Protein AF-A0AAN6GWA9-F1 (afdb_monomer_lite)

pLDDT: mean 72.48, std 20.31, range [25.98, 98.19]

Radius of gyration: 22.38 Å; chains: 1; bounding box: 52×47×82 Å

Structure (mmCIF, N/CA/C/O backbone):
data_AF-A0AAN6GWA9-F1
#
_entry.id   AF-A0AAN6GWA9-F1
#
loop_
_atom_site.group_PDB
_atom_site.id
_atom_site.type_symbol
_atom_site.label_atom_id
_atom_site.label_alt_id
_atom_site.label_comp_id
_atom_site.label_asym_id
_atom_site.label_entity_id
_atom_site.label_seq_id
_atom_site.pdbx_PDB_ins_code
_atom_site.Cartn_x
_atom_site.Cartn_y
_atom_site.Cartn_z
_atom_site.occupancy
_atom_site.B_iso_or_equiv
_atom_site.auth_seq_id
_atom_site.auth_comp_id
_atom_site.auth_asym_id
_atom_site.auth_atom_id
_atom_site.pdbx_PDB_model_num
ATOM 1 N N . MET A 1 1 ? 22.334 1.156 -9.440 1.00 55.22 1 MET A N 1
ATOM 2 C CA . MET A 1 1 ? 21.244 1.389 -10.398 1.00 55.22 1 MET A CA 1
ATOM 3 C C . MET A 1 1 ? 21.571 0.620 -11.662 1.00 55.22 1 MET A C 1
ATOM 5 O O . MET A 1 1 ? 22.733 0.629 -12.055 1.00 55.22 1 MET A O 1
ATOM 9 N N . THR A 1 2 ? 20.603 -0.081 -12.233 1.00 55.78 2 THR A N 1
ATOM 10 C CA . THR A 1 2 ? 20.705 -0.858 -13.476 1.00 55.78 2 THR A CA 1
ATOM 11 C C . THR A 1 2 ? 19.927 -0.158 -14.592 1.00 55.78 2 THR A C 1
ATOM 13 O O . THR A 1 2 ? 19.187 0.784 -14.319 1.00 55.78 2 THR A O 1
ATOM 16 N N . ALA A 1 3 ? 20.073 -0.601 -15.846 1.00 57.28 3 ALA A N 1
ATOM 17 C CA . ALA A 1 3 ? 19.263 -0.082 -16.954 1.00 57.28 3 ALA A CA 1
ATOM 18 C C . ALA A 1 3 ? 17.752 -0.252 -16.693 1.00 57.28 3 ALA A C 1
ATOM 20 O O . ALA A 1 3 ? 16.986 0.661 -16.983 1.00 57.28 3 ALA A O 1
ATOM 21 N N . ALA A 1 4 ? 17.346 -1.343 -16.030 1.00 61.06 4 ALA A N 1
ATOM 22 C CA . ALA A 1 4 ? 15.953 -1.602 -15.664 1.00 61.06 4 ALA A CA 1
ATOM 23 C C . ALA A 1 4 ? 15.363 -0.549 -14.703 1.00 61.06 4 ALA A C 1
ATOM 25 O O . ALA A 1 4 ? 14.160 -0.296 -14.751 1.00 61.06 4 ALA A O 1
ATOM 26 N N . ASP A 1 5 ? 16.195 0.127 -13.894 1.00 63.38 5 ASP A N 1
ATOM 27 C CA . ASP A 1 5 ? 15.738 1.225 -13.025 1.00 63.38 5 ASP A CA 1
ATOM 28 C C . ASP A 1 5 ? 15.288 2.452 -13.837 1.00 63.38 5 ASP A C 1
ATOM 30 O O . ASP A 1 5 ? 14.469 3.240 -13.367 1.00 63.38 5 ASP A O 1
ATOM 34 N N . PHE A 1 6 ? 15.807 2.627 -15.057 1.00 68.00 6 PHE A N 1
ATOM 35 C CA . PHE A 1 6 ? 15.452 3.729 -15.957 1.00 68.00 6 PHE A CA 1
ATOM 36 C C . PHE A 1 6 ? 14.241 3.423 -16.841 1.00 68.00 6 PHE A C 1
ATOM 38 O O . PHE A 1 6 ? 13.786 4.319 -17.542 1.00 68.00 6 PHE A O 1
ATOM 45 N N . GLY A 1 7 ? 13.708 2.203 -16.783 1.00 72.06 7 GLY A N 1
ATOM 46 C CA . GLY A 1 7 ? 12.569 1.750 -17.574 1.00 72.06 7 GLY A CA 1
ATOM 47 C C . GLY A 1 7 ? 12.926 0.620 -18.542 1.00 72.06 7 GLY A C 1
ATOM 48 O O . GLY A 1 7 ? 14.087 0.264 -18.710 1.00 72.06 7 GLY A O 1
ATOM 49 N N . CYS A 1 8 ? 11.908 0.021 -19.159 1.00 76.62 8 CYS A N 1
ATOM 50 C CA . CYS A 1 8 ? 12.061 -1.027 -20.167 1.00 76.62 8 CYS A CA 1
ATOM 51 C C . CYS A 1 8 ? 11.800 -0.493 -21.579 1.00 76.62 8 CYS A C 1
ATOM 53 O O . CYS A 1 8 ? 10.934 0.363 -21.770 1.00 76.62 8 CYS A O 1
ATOM 55 N N . GLU A 1 9 ? 12.441 -1.091 -22.579 1.00 69.44 9 GLU A N 1
ATOM 56 C CA . GLU A 1 9 ? 12.268 -0.751 -24.003 1.00 69.44 9 GLU A CA 1
ATOM 57 C C . GLU A 1 9 ? 11.211 -1.621 -24.709 1.00 69.44 9 GLU A C 1
ATOM 59 O O . GLU A 1 9 ? 11.171 -1.734 -25.935 1.00 69.44 9 GLU A O 1
ATOM 64 N N . CYS A 1 10 ? 10.326 -2.265 -23.942 1.00 68.19 10 CYS A N 1
ATOM 65 C CA . CYS A 1 10 ? 9.249 -3.078 -24.499 1.00 68.19 10 CYS A CA 1
ATOM 66 C C . CYS A 1 10 ? 8.387 -2.227 -25.434 1.00 68.19 10 CYS A C 1
ATOM 68 O O . CYS A 1 10 ? 7.764 -1.282 -24.95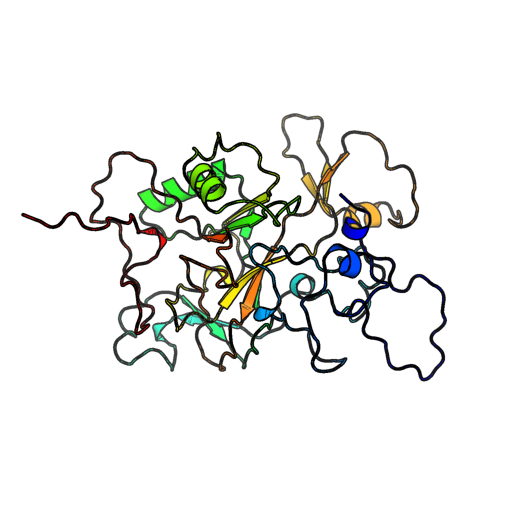3 1.00 68.19 10 CYS A O 1
ATOM 70 N N . PHE A 1 11 ? 8.328 -2.624 -26.711 1.00 60.09 11 PHE A N 1
ATOM 71 C CA . PHE A 1 11 ? 7.713 -1.955 -27.873 1.00 60.09 11 PHE A CA 1
ATOM 72 C C . PHE A 1 11 ? 8.598 -1.058 -28.763 1.00 60.09 11 PHE A C 1
ATOM 74 O O . PHE A 1 11 ? 8.094 -0.611 -29.789 1.00 60.09 11 PHE A O 1
ATOM 81 N N . ASP A 1 12 ? 9.895 -0.862 -28.491 1.00 45.69 12 ASP A N 1
ATOM 82 C CA . ASP A 1 12 ? 10.756 -0.036 -29.374 1.00 45.69 12 ASP A CA 1
ATOM 83 C C . ASP A 1 12 ? 11.483 -0.823 -30.492 1.00 45.69 12 ASP A C 1
ATOM 85 O O . ASP A 1 12 ? 12.275 -0.277 -31.262 1.00 45.69 12 ASP A O 1
ATOM 89 N N . LYS A 1 13 ? 11.191 -2.122 -30.650 1.00 41.38 13 LYS A N 1
ATOM 90 C CA . LYS A 1 13 ? 11.561 -2.872 -31.861 1.00 41.38 13 LYS A CA 1
ATOM 91 C C . LYS A 1 13 ? 10.435 -2.688 -32.869 1.00 41.38 13 LYS A C 1
ATOM 93 O O . LYS A 1 13 ? 9.330 -3.155 -32.628 1.00 41.38 13 LYS A O 1
ATOM 98 N N . GLY A 1 14 ? 10.710 -1.940 -33.937 1.00 39.22 14 GLY A N 1
ATOM 99 C CA . GLY A 1 14 ? 9.750 -1.464 -34.937 1.00 39.22 14 GLY A CA 1
ATOM 100 C C . GLY A 1 14 ? 9.033 -2.540 -35.755 1.00 39.22 14 GLY A C 1
ATOM 101 O O . GLY A 1 14 ? 9.134 -2.541 -36.979 1.00 39.22 14 GLY A O 1
ATOM 102 N N . ASP A 1 15 ? 8.254 -3.389 -35.098 1.00 40.09 15 ASP A N 1
ATOM 103 C CA . ASP A 1 15 ? 7.321 -4.297 -35.737 1.00 40.09 15 ASP A CA 1
ATOM 104 C C . ASP A 1 15 ? 5.941 -3.643 -35.738 1.00 40.09 15 ASP A C 1
ATOM 106 O O . ASP A 1 15 ? 5.238 -3.530 -34.732 1.00 40.09 15 ASP A O 1
ATOM 110 N N . VAL A 1 16 ? 5.583 -3.145 -36.919 1.00 41.56 16 VAL A N 1
ATOM 111 C CA . VAL A 1 16 ? 4.225 -2.743 -37.267 1.00 41.56 16 VAL A CA 1
ATOM 112 C C . VAL A 1 16 ? 3.323 -3.931 -36.943 1.00 41.56 16 VAL A C 1
ATOM 114 O O . VAL A 1 16 ? 3.463 -4.986 -37.557 1.00 41.56 16 VAL A O 1
ATOM 117 N N . ALA A 1 17 ? 2.430 -3.783 -35.963 1.00 42.12 17 ALA A N 1
ATOM 118 C CA . ALA A 1 17 ? 1.444 -4.809 -35.662 1.00 42.12 17 ALA A CA 1
ATOM 119 C C . ALA A 1 17 ? 0.674 -5.139 -36.951 1.00 42.12 17 ALA A C 1
ATOM 121 O O . ALA A 1 17 ? -0.054 -4.291 -37.471 1.00 42.12 17 ALA A O 1
ATOM 122 N N . GLU A 1 18 ? 0.854 -6.350 -37.484 1.00 42.44 18 GLU A N 1
ATOM 123 C CA . GLU A 1 18 ? -0.005 -6.856 -38.549 1.00 42.44 18 GLU A CA 1
ATOM 124 C C . GLU A 1 18 ? -1.453 -6.835 -38.041 1.00 42.44 18 GLU A C 1
ATOM 126 O O . GLU A 1 18 ? -1.749 -7.322 -36.938 1.00 42.44 18 GLU A O 1
ATOM 131 N N . GLU A 1 19 ? -2.348 -6.239 -38.836 1.00 38.03 19 GLU A N 1
ATOM 132 C CA . GLU A 1 19 ? -3.786 -6.207 -38.572 1.00 38.03 19 GLU A CA 1
ATOM 133 C C . GLU A 1 19 ? -4.290 -7.631 -38.292 1.00 38.03 19 GLU A C 1
ATOM 135 O O . GLU A 1 19 ? -4.332 -8.482 -39.178 1.00 38.03 19 GLU A O 1
ATOM 140 N N . GLY A 1 20 ? -4.673 -7.8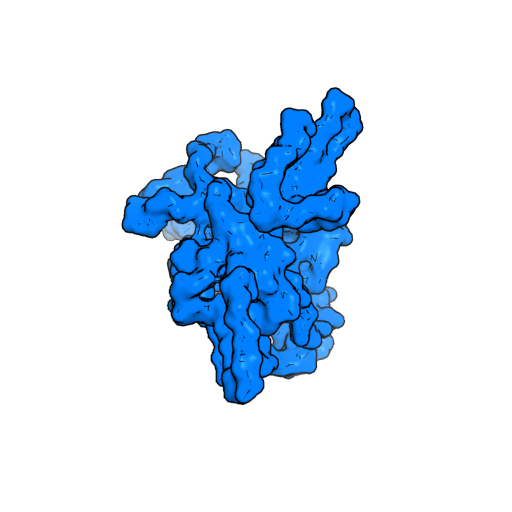98 -37.041 1.00 41.94 20 GLY A N 1
ATOM 141 C CA . GLY A 1 20 ? -5.222 -9.191 -36.617 1.00 41.94 20 GLY A CA 1
ATOM 142 C C . GLY A 1 20 ? -4.470 -9.890 -35.483 1.00 41.94 20 GLY A C 1
ATOM 143 O O . GLY A 1 20 ? -4.979 -10.879 -34.950 1.00 41.94 20 GLY A O 1
ATOM 144 N N . THR A 1 21 ? -3.316 -9.384 -35.044 1.00 42.50 21 THR A N 1
ATOM 145 C CA . THR A 1 21 ? -2.651 -9.901 -33.838 1.00 42.50 21 THR A CA 1
ATOM 146 C C . THR A 1 21 ? -3.373 -9.411 -32.574 1.00 42.50 21 THR A C 1
ATOM 148 O O . THR A 1 21 ? -3.601 -8.218 -32.374 1.00 42.50 21 THR A O 1
ATOM 151 N N . LYS A 1 22 ? -3.809 -10.347 -31.714 1.00 41.28 22 LYS A N 1
ATOM 152 C CA . LYS A 1 22 ? -4.361 -10.023 -30.385 1.00 41.28 22 LYS A CA 1
ATOM 153 C C . LYS A 1 22 ? -3.350 -9.136 -29.662 1.00 41.28 22 LYS A C 1
ATOM 155 O O . LYS A 1 22 ? -2.185 -9.512 -29.613 1.00 41.28 22 LYS A O 1
ATOM 160 N N . ALA A 1 23 ? -3.797 -8.012 -29.096 1.00 47.84 23 ALA A N 1
ATOM 161 C CA . ALA A 1 23 ? -2.959 -7.134 -28.283 1.00 47.84 23 ALA A CA 1
ATOM 162 C C . ALA A 1 23 ? -2.182 -7.974 -27.258 1.00 47.84 23 ALA A C 1
ATOM 164 O O . ALA A 1 23 ? -2.767 -8.495 -26.306 1.00 47.84 23 ALA A O 1
ATOM 165 N N . GLN A 1 24 ? -0.891 -8.180 -27.509 1.00 55.38 24 GLN A N 1
ATOM 166 C CA . GLN A 1 24 ? -0.046 -8.991 -26.651 1.00 55.38 24 GLN A CA 1
ATOM 167 C C . GLN A 1 24 ? 0.082 -8.255 -25.318 1.00 55.38 24 GLN A C 1
ATOM 169 O O . GLN A 1 24 ? 0.386 -7.062 -25.280 1.00 55.38 24 GLN A O 1
ATOM 174 N N . GLU A 1 25 ? -0.228 -8.941 -24.219 1.00 64.31 25 GLU A N 1
ATOM 175 C CA . GLU A 1 25 ? -0.084 -8.374 -22.883 1.00 64.31 25 GLU A CA 1
ATOM 176 C C . GLU A 1 25 ? 1.394 -8.048 -22.640 1.00 64.31 25 GLU A C 1
ATOM 178 O O . GLU A 1 25 ? 2.221 -8.943 -22.473 1.00 64.31 25 GLU A O 1
ATOM 183 N N . THR A 1 26 ? 1.739 -6.761 -22.632 1.00 77.06 26 THR A N 1
ATOM 184 C CA . THR A 1 26 ? 3.113 -6.312 -22.399 1.00 77.06 26 THR A CA 1
ATOM 185 C C . THR A 1 26 ? 3.557 -6.614 -20.980 1.00 77.06 26 THR A C 1
ATOM 187 O O . THR A 1 26 ? 2.780 -6.456 -20.029 1.00 77.06 26 THR A O 1
ATOM 190 N N . CYS A 1 27 ? 4.822 -7.018 -20.846 1.00 86.50 27 CYS A N 1
ATOM 191 C CA . CYS A 1 27 ? 5.507 -7.183 -19.567 1.00 86.50 27 CYS A CA 1
ATOM 192 C C . CYS A 1 27 ? 4.752 -8.113 -18.597 1.00 86.50 27 CYS A C 1
ATOM 194 O O . CYS A 1 27 ? 4.635 -7.800 -17.416 1.00 86.50 27 CYS A O 1
ATOM 196 N N . SER A 1 28 ? 4.163 -9.213 -19.081 1.00 86.75 28 SER A N 1
ATOM 197 C CA . SER A 1 28 ? 3.516 -10.233 -18.238 1.00 86.75 28 SER A CA 1
ATOM 198 C C . SER A 1 28 ? 4.535 -11.027 -17.406 1.00 86.75 28 SER A C 1
ATOM 200 O O . SER A 1 28 ? 5.740 -10.899 -17.607 1.00 86.75 28 SER A O 1
ATOM 202 N N . SER A 1 29 ? 4.069 -11.882 -16.490 1.00 80.62 29 SER A N 1
ATOM 203 C CA . SER A 1 29 ? 4.928 -12.758 -15.670 1.00 80.62 29 SER A CA 1
ATOM 204 C C . SER A 1 29 ? 5.776 -13.753 -16.468 1.00 80.62 29 SER A C 1
ATOM 206 O O . SER A 1 29 ? 6.743 -14.290 -15.941 1.00 80.62 29 SER A O 1
ATOM 208 N N . THR A 1 30 ? 5.443 -13.985 -17.738 1.00 79.06 30 THR A N 1
ATOM 209 C CA . THR A 1 30 ? 6.189 -14.856 -18.657 1.00 79.06 30 THR A CA 1
ATOM 210 C C . THR A 1 30 ? 7.008 -14.065 -19.678 1.00 79.06 30 THR A C 1
ATOM 212 O O . THR A 1 30 ? 7.482 -14.633 -20.656 1.00 79.06 30 THR A O 1
ATOM 215 N N . SER A 1 31 ? 7.105 -12.743 -19.524 1.00 79.62 31 SER A N 1
ATOM 216 C CA . SER A 1 31 ? 7.801 -11.876 -20.470 1.00 79.62 31 SER A CA 1
ATOM 217 C C . SER A 1 31 ? 9.314 -11.986 -20.291 1.00 79.62 31 SER A C 1
ATOM 219 O O . SER A 1 31 ? 9.860 -11.427 -19.346 1.00 79.62 31 SER A O 1
ATOM 221 N N . GLU A 1 32 ? 9.997 -12.620 -21.241 1.00 73.19 32 GLU A N 1
ATOM 222 C CA . GLU A 1 32 ? 11.470 -12.683 -21.273 1.00 73.19 32 GLU A CA 1
ATOM 223 C C . GLU A 1 32 ? 12.105 -11.443 -21.929 1.00 73.19 32 GLU A C 1
ATOM 225 O O . GLU A 1 32 ? 13.280 -11.160 -21.730 1.00 73.19 32 GLU A O 1
ATOM 230 N N . GLU A 1 33 ? 11.323 -10.662 -22.681 1.00 77.19 33 GLU A N 1
ATOM 231 C CA . GLU A 1 33 ? 11.806 -9.502 -23.450 1.00 77.19 33 GLU A CA 1
ATOM 232 C C . GLU A 1 33 ? 11.738 -8.171 -22.687 1.00 77.19 33 GLU A C 1
ATOM 234 O O . GLU A 1 33 ? 12.094 -7.122 -23.222 1.00 77.19 33 GLU A O 1
ATOM 239 N N . CYS A 1 34 ? 11.230 -8.180 -21.454 1.00 82.94 34 CYS A N 1
ATOM 240 C CA . CYS A 1 34 ? 11.121 -6.972 -20.648 1.00 82.94 34 CYS A CA 1
ATOM 241 C C . CYS A 1 34 ? 12.246 -6.919 -19.632 1.00 82.94 34 CYS A C 1
ATOM 243 O O . CYS A 1 34 ? 12.254 -7.736 -18.720 1.00 82.94 34 CYS A O 1
ATOM 245 N N . ASP A 1 35 ? 13.127 -5.920 -19.721 1.00 80.69 35 ASP A N 1
ATOM 246 C CA . ASP A 1 35 ? 14.225 -5.750 -18.762 1.00 80.69 35 ASP A CA 1
ATOM 247 C C . ASP A 1 35 ? 13.711 -5.675 -17.321 1.00 80.69 35 ASP A C 1
ATOM 249 O O . ASP A 1 35 ? 14.209 -6.366 -16.440 1.00 80.69 35 ASP A O 1
ATOM 253 N N . SER A 1 36 ? 12.649 -4.903 -17.079 1.00 81.12 36 SER A N 1
ATOM 254 C CA . SER A 1 36 ? 12.054 -4.787 -15.743 1.00 81.12 36 SER A CA 1
ATOM 255 C C . SER A 1 36 ? 11.584 -6.149 -15.208 1.00 81.12 36 SER A C 1
ATOM 257 O O . SER A 1 36 ? 11.915 -6.508 -14.080 1.00 81.12 36 SER A O 1
ATOM 259 N N . VAL A 1 37 ? 10.902 -6.954 -16.034 1.00 86.12 37 VAL A N 1
ATOM 260 C CA . VAL A 1 37 ? 10.437 -8.296 -15.639 1.00 86.12 37 VAL A CA 1
ATOM 261 C C . VAL A 1 37 ? 11.592 -9.293 -15.541 1.00 86.12 37 VAL A C 1
ATOM 263 O O . VAL A 1 37 ? 11.617 -10.102 -14.623 1.00 86.12 37 VAL A O 1
ATOM 266 N N . SER A 1 38 ? 12.572 -9.237 -16.439 1.00 83.38 38 SER A N 1
ATOM 267 C CA . SER A 1 38 ? 13.725 -10.137 -16.426 1.00 83.38 38 SER A CA 1
ATOM 268 C C . SER A 1 38 ? 14.602 -9.923 -15.194 1.00 83.38 38 SER A C 1
ATOM 270 O O . SER A 1 38 ? 15.162 -10.887 -14.679 1.00 83.38 38 SER A O 1
ATOM 272 N N . TRP A 1 39 ? 14.755 -8.676 -14.742 1.00 81.06 39 TRP A N 1
ATOM 273 C CA . TRP A 1 39 ? 15.595 -8.339 -13.593 1.00 81.06 39 TRP A CA 1
ATOM 274 C C . TRP A 1 39 ? 14.864 -8.479 -12.258 1.00 81.06 39 TRP A C 1
ATOM 276 O O . TRP A 1 39 ? 15.477 -8.890 -11.274 1.00 81.06 39 TRP A O 1
ATOM 286 N N . HIS A 1 40 ? 13.574 -8.135 -12.206 1.00 84.31 40 HIS A N 1
ATOM 287 C CA . HIS A 1 40 ? 12.829 -8.042 -10.946 1.00 84.31 40 HIS A CA 1
ATOM 288 C C . HIS A 1 40 ? 11.679 -9.046 -10.814 1.00 84.31 40 HIS A C 1
ATOM 290 O O . HIS A 1 40 ? 11.123 -9.200 -9.731 1.00 84.31 40 HIS A O 1
ATOM 296 N N . GLY A 1 41 ? 11.332 -9.753 -11.887 1.00 87.62 41 GLY A N 1
ATOM 297 C CA . GLY A 1 41 ? 10.127 -10.569 -11.966 1.00 87.62 41 GLY A CA 1
ATOM 298 C C . GLY A 1 41 ? 8.861 -9.733 -12.169 1.00 87.62 41 GLY A C 1
ATOM 299 O O . GLY A 1 41 ? 8.853 -8.509 -12.059 1.00 87.62 41 GLY A O 1
ATOM 300 N N . ASN A 1 42 ? 7.757 -10.419 -12.461 1.00 91.56 42 ASN A N 1
ATOM 301 C CA . ASN A 1 42 ? 6.417 -9.848 -12.390 1.00 91.56 42 ASN A CA 1
ATOM 302 C C . ASN A 1 42 ? 5.498 -10.834 -11.659 1.00 91.56 42 ASN A C 1
ATOM 304 O O . ASN A 1 42 ? 5.270 -11.956 -12.112 1.00 91.56 42 ASN A O 1
ATOM 308 N N . PHE A 1 43 ? 4.971 -10.385 -10.521 1.00 93.69 43 PHE A N 1
ATOM 309 C CA . PHE A 1 43 ? 4.105 -11.160 -9.627 1.00 93.69 43 PHE A CA 1
ATOM 310 C C . PHE A 1 43 ? 2.619 -10.842 -9.821 1.00 93.69 43 PHE A C 1
ATOM 312 O O . PHE A 1 43 ? 1.761 -11.358 -9.102 1.00 93.69 43 PHE A O 1
ATOM 319 N N . TYR A 1 44 ? 2.296 -9.988 -10.786 1.00 94.56 44 TYR A N 1
ATOM 320 C CA . TYR A 1 44 ? 0.938 -9.696 -11.191 1.00 94.56 44 TYR A CA 1
ATOM 321 C C . TYR A 1 44 ? 0.449 -10.682 -12.246 1.00 94.56 44 TYR A C 1
ATOM 323 O O . TYR A 1 44 ? 1.186 -11.175 -13.098 1.00 94.56 44 TYR A O 1
ATOM 331 N N . THR A 1 45 ? -0.853 -10.933 -12.215 1.00 91.81 45 THR A N 1
ATOM 332 C CA . THR A 1 45 ? -1.544 -11.764 -13.203 1.00 91.81 45 THR A CA 1
ATOM 333 C C . THR A 1 45 ? -2.834 -11.094 -13.634 1.00 91.81 45 THR A C 1
ATOM 335 O O . THR A 1 45 ? -3.493 -10.415 -12.844 1.00 91.81 45 THR A O 1
ATOM 338 N N . LYS A 1 46 ? -3.214 -11.304 -14.891 1.00 87.56 46 LYS A N 1
ATOM 339 C CA . LYS A 1 46 ? -4.493 -10.862 -15.439 1.00 87.56 46 LYS A CA 1
ATOM 340 C C . LYS A 1 46 ? -5.402 -12.069 -15.624 1.00 87.56 46 LYS A C 1
ATOM 342 O O . LYS A 1 46 ? -4.972 -13.115 -16.095 1.00 87.56 46 LYS A O 1
ATOM 347 N N . ALA A 1 47 ? -6.674 -11.920 -15.258 1.00 84.75 47 ALA A N 1
ATOM 348 C CA . ALA A 1 47 ? -7.686 -12.932 -15.570 1.00 84.75 47 ALA A CA 1
ATOM 349 C C . ALA A 1 47 ? -8.079 -12.894 -17.059 1.00 84.75 47 ALA A C 1
ATOM 351 O O . ALA A 1 47 ? -8.398 -13.919 -17.653 1.00 84.75 47 ALA A O 1
ATOM 352 N N . THR A 1 48 ? -8.063 -11.696 -17.645 1.00 83.06 48 THR A N 1
ATOM 353 C CA . THR A 1 48 ? -8.357 -11.399 -19.052 1.00 83.06 48 THR A CA 1
ATOM 354 C C . THR A 1 48 ? -7.561 -10.159 -19.466 1.00 83.06 48 THR A C 1
ATOM 356 O O . THR A 1 48 ? -7.249 -9.345 -18.597 1.00 83.06 48 THR A O 1
ATOM 359 N N . ALA A 1 49 ? -7.361 -9.931 -20.766 1.00 76.44 49 ALA A N 1
ATOM 360 C CA . ALA A 1 49 ? -6.618 -8.771 -21.285 1.00 76.44 49 ALA A CA 1
ATOM 361 C C . ALA A 1 49 ? -7.108 -7.403 -20.765 1.00 76.44 49 ALA A C 1
ATOM 363 O O . ALA A 1 49 ? -6.308 -6.488 -20.565 1.00 76.44 49 ALA A O 1
ATOM 364 N N . ASP A 1 50 ? -8.414 -7.274 -20.509 1.00 81.56 50 ASP A N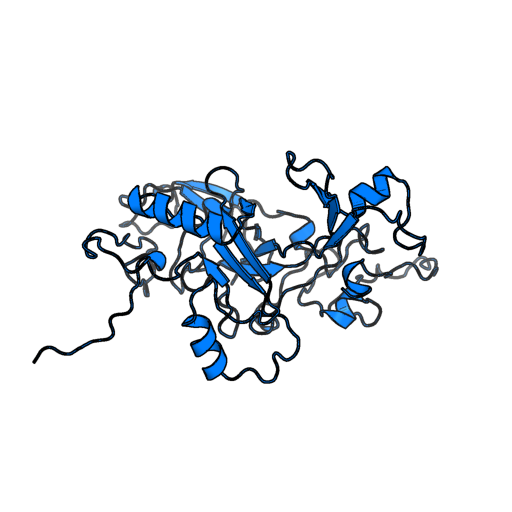 1
ATOM 365 C CA . ASP A 1 50 ? -9.036 -6.044 -20.000 1.00 81.56 50 ASP A CA 1
ATOM 366 C C . ASP A 1 50 ? -9.189 -5.993 -18.474 1.00 81.56 50 ASP A C 1
ATOM 368 O O . ASP A 1 50 ? -9.590 -4.964 -17.928 1.00 81.56 50 ASP A O 1
ATOM 372 N N . ALA A 1 51 ? -8.883 -7.083 -17.766 1.00 84.62 51 ALA A N 1
ATOM 373 C CA . ALA A 1 51 ? -8.979 -7.093 -16.314 1.00 84.62 51 ALA A CA 1
ATOM 374 C C . ALA A 1 51 ? -7.780 -6.349 -15.706 1.00 84.62 51 ALA A C 1
ATOM 376 O O . ALA A 1 51 ? -6.657 -6.481 -16.202 1.00 84.62 51 ALA A O 1
ATOM 377 N N . PRO A 1 52 ? -7.978 -5.611 -14.597 1.00 85.88 52 PRO A N 1
ATOM 378 C CA . PRO A 1 52 ? -6.854 -5.067 -13.854 1.00 85.88 52 PRO A CA 1
ATOM 379 C C . PRO A 1 52 ? -5.983 -6.223 -13.330 1.00 85.88 52 PRO A C 1
ATOM 381 O O . PRO A 1 52 ? -6.545 -7.226 -12.860 1.00 85.88 52 PRO A O 1
ATOM 384 N N . PRO A 1 53 ? -4.643 -6.104 -13.394 1.00 92.19 53 PRO A N 1
ATOM 385 C CA . PRO A 1 53 ? -3.763 -7.110 -12.822 1.00 92.19 53 PRO A CA 1
ATOM 386 C C . PRO A 1 53 ? -3.965 -7.219 -11.305 1.00 92.19 53 PRO A C 1
ATOM 388 O O . PRO A 1 53 ? -4.236 -6.226 -10.626 1.00 92.19 53 PRO A O 1
ATOM 391 N N . ILE A 1 54 ? -3.833 -8.435 -10.782 1.00 95.00 54 ILE A N 1
ATOM 392 C CA . ILE A 1 54 ? -3.875 -8.741 -9.348 1.00 95.00 54 ILE A CA 1
ATOM 393 C C . ILE A 1 54 ? -2.560 -9.387 -8.918 1.00 95.00 54 ILE A C 1
ATOM 395 O O . ILE A 1 54 ? -1.971 -10.163 -9.675 1.00 95.00 54 ILE A O 1
ATOM 399 N N . LEU A 1 55 ? -2.107 -9.065 -7.710 1.00 95.94 55 LEU A N 1
ATOM 400 C CA . LEU A 1 55 ? -0.884 -9.592 -7.119 1.00 95.94 55 LEU A CA 1
ATOM 401 C C . LEU A 1 55 ? -1.079 -11.042 -6.664 1.00 95.94 55 LEU A C 1
ATOM 403 O O . LEU A 1 55 ? -1.978 -11.348 -5.878 1.00 95.94 55 LEU A O 1
ATOM 407 N N . GLN A 1 56 ? -0.200 -11.933 -7.108 1.00 94.56 56 GLN A N 1
ATOM 408 C CA . GLN A 1 56 ? -0.141 -13.313 -6.637 1.00 94.56 56 GLN A CA 1
ATOM 409 C C . GLN A 1 56 ? 0.613 -13.379 -5.308 1.00 94.56 56 GLN A C 1
ATOM 411 O O . GLN A 1 56 ? 1.796 -13.703 -5.270 1.00 94.56 56 GLN A O 1
ATOM 416 N N . LEU A 1 57 ? -0.087 -13.068 -4.211 1.00 90.94 57 LEU A N 1
ATOM 417 C CA . LEU A 1 57 ? 0.481 -12.986 -2.854 1.00 90.94 57 LEU A CA 1
ATOM 418 C C . LEU A 1 57 ? 1.329 -14.207 -2.471 1.00 90.94 57 LEU A C 1
ATOM 420 O O . LEU A 1 57 ? 2.399 -14.063 -1.894 1.00 90.94 57 LEU A O 1
ATOM 424 N N . ASP A 1 58 ? 0.875 -15.407 -2.835 1.00 89.06 58 ASP A N 1
ATOM 425 C CA . ASP A 1 58 ? 1.547 -16.666 -2.498 1.00 89.06 58 ASP A CA 1
ATOM 426 C C . ASP A 1 58 ? 2.853 -16.909 -3.274 1.00 89.06 58 ASP A C 1
ATOM 428 O O . ASP A 1 58 ? 3.626 -17.789 -2.884 1.00 89.06 58 ASP A O 1
ATOM 432 N N . ALA A 1 59 ? 3.072 -16.159 -4.360 1.00 89.75 59 ALA A N 1
ATOM 433 C CA . ALA A 1 59 ? 4.251 -16.227 -5.217 1.00 89.75 59 ALA A CA 1
ATOM 434 C C . ALA A 1 59 ? 5.298 -15.154 -4.881 1.00 89.75 59 ALA A C 1
ATOM 436 O O . ALA A 1 59 ? 6.422 -15.254 -5.368 1.00 89.75 59 ALA A O 1
ATOM 437 N N . VAL A 1 60 ? 4.953 -14.144 -4.073 1.00 87.25 60 VAL A N 1
ATOM 438 C CA . VAL A 1 60 ? 5.894 -13.097 -3.654 1.00 87.25 60 VAL A CA 1
ATOM 439 C C . VAL A 1 60 ? 6.857 -13.681 -2.612 1.00 87.25 60 VAL A C 1
ATOM 441 O O . VAL A 1 60 ? 6.396 -14.139 -1.562 1.00 87.25 60 VAL A O 1
ATOM 444 N N . PRO A 1 61 ? 8.181 -13.688 -2.862 1.00 82.69 61 PRO A N 1
ATOM 445 C CA . PRO A 1 61 ? 9.146 -14.173 -1.883 1.00 82.69 61 PRO A CA 1
ATOM 446 C C . PRO A 1 61 ? 9.168 -13.306 -0.619 1.00 82.69 61 PRO A C 1
ATOM 448 O O . PRO A 1 61 ? 8.870 -12.108 -0.657 1.00 82.69 61 PRO A O 1
ATOM 451 N N . SER A 1 62 ? 9.592 -13.898 0.498 1.00 71.62 62 SER A N 1
ATOM 452 C CA . SER A 1 62 ? 9.831 -13.176 1.748 1.00 71.62 62 SER A CA 1
ATOM 453 C C . SER A 1 62 ? 10.748 -11.975 1.501 1.00 71.62 62 SER A C 1
ATOM 455 O O . SER A 1 62 ? 11.785 -12.118 0.854 1.00 71.62 62 SER A O 1
ATOM 457 N N . ARG A 1 63 ? 10.396 -10.806 2.051 1.00 69.94 63 ARG A N 1
ATOM 458 C CA . ARG A 1 63 ? 11.202 -9.564 1.980 1.00 69.94 63 ARG A CA 1
ATOM 459 C C . ARG A 1 63 ? 11.442 -9.025 0.565 1.00 69.94 63 ARG A C 1
ATOM 461 O O . ARG A 1 63 ? 12.310 -8.178 0.370 1.00 69.94 63 ARG A O 1
ATOM 468 N N . HIS A 1 64 ? 10.675 -9.486 -0.419 1.00 80.38 64 HIS A N 1
ATOM 469 C CA . HIS A 1 64 ? 10.811 -9.020 -1.790 1.00 80.38 64 HIS A CA 1
ATOM 470 C C . HIS A 1 64 ? 10.200 -7.621 -1.977 1.00 80.38 64 HIS A C 1
ATOM 472 O O . HIS A 1 64 ? 9.090 -7.352 -1.514 1.00 80.38 64 HIS A O 1
ATOM 478 N N . VAL A 1 65 ? 10.911 -6.743 -2.688 1.00 84.69 65 VAL A N 1
ATOM 479 C CA . VAL A 1 65 ? 10.383 -5.455 -3.158 1.00 84.69 65 VAL A CA 1
ATOM 480 C C . VAL A 1 65 ? 9.857 -5.636 -4.569 1.00 84.69 65 VAL A C 1
ATOM 482 O O . VAL A 1 65 ? 10.611 -6.010 -5.462 1.00 84.69 65 VAL A O 1
ATOM 485 N N . LEU A 1 66 ? 8.570 -5.364 -4.772 1.00 89.62 66 LEU A N 1
ATOM 486 C CA . LEU A 1 66 ? 7.969 -5.436 -6.101 1.00 89.62 66 LEU A CA 1
ATOM 487 C C . LEU A 1 66 ? 8.490 -4.271 -6.948 1.00 89.62 66 LEU A C 1
ATOM 489 O O . LEU A 1 66 ? 8.494 -3.130 -6.486 1.00 89.62 66 LEU A O 1
ATOM 493 N N . CYS A 1 67 ? 8.876 -4.531 -8.193 1.00 90.25 67 CYS A N 1
ATOM 494 C CA . CYS A 1 67 ? 9.266 -3.485 -9.136 1.00 90.25 67 CYS A CA 1
ATOM 495 C C . CYS A 1 67 ? 8.298 -3.456 -10.320 1.00 90.25 67 CYS A C 1
ATOM 497 O O . CYS A 1 67 ? 8.173 -4.428 -11.062 1.00 90.25 67 CYS A O 1
ATOM 499 N N . GLU A 1 68 ? 7.634 -2.322 -10.509 1.00 92.44 68 GLU A N 1
ATOM 500 C CA . GLU A 1 68 ? 6.756 -2.066 -11.645 1.00 92.44 68 GLU A CA 1
ATOM 501 C C . GLU A 1 68 ? 7.491 -1.346 -12.773 1.00 92.44 68 GLU A C 1
ATOM 503 O O . GLU A 1 68 ? 8.440 -0.589 -12.562 1.00 92.44 68 GLU A O 1
ATOM 508 N N . CYS A 1 69 ? 6.974 -1.505 -13.987 1.00 90.12 69 CYS A N 1
ATOM 509 C CA . CYS A 1 69 ? 7.312 -0.626 -15.091 1.00 90.12 69 CYS A CA 1
ATOM 510 C C . CYS A 1 69 ? 6.862 0.809 -14.778 1.00 90.12 69 CYS A C 1
ATOM 512 O O . CYS A 1 69 ? 5.679 1.063 -14.540 1.00 90.12 69 CYS A O 1
ATOM 514 N N . ASN A 1 70 ? 7.788 1.759 -14.855 1.00 87.12 70 ASN A N 1
ATOM 515 C CA . ASN A 1 70 ? 7.576 3.167 -14.525 1.00 87.12 70 ASN A CA 1
ATOM 516 C C . ASN A 1 70 ? 7.296 4.036 -15.772 1.00 87.12 70 ASN A C 1
ATOM 518 O O . ASN A 1 70 ? 7.077 3.537 -16.879 1.00 87.12 70 ASN A O 1
ATOM 522 N N . GLU A 1 71 ? 7.171 5.348 -15.590 1.00 83.12 71 GLU A N 1
ATOM 523 C CA . GLU A 1 71 ? 6.810 6.320 -16.633 1.00 83.12 71 GLU A CA 1
ATOM 524 C C . GLU A 1 71 ? 7.856 6.500 -17.725 1.00 83.12 71 GLU A C 1
ATOM 526 O O . GLU A 1 71 ? 7.548 7.064 -18.771 1.00 83.12 71 GLU A O 1
ATOM 531 N N . MET A 1 72 ? 9.058 5.990 -17.491 1.00 80.62 72 MET A N 1
ATOM 532 C CA . MET A 1 72 ? 10.166 6.029 -18.431 1.00 80.62 72 MET A CA 1
ATOM 533 C C . MET A 1 72 ? 10.201 4.785 -19.328 1.00 80.62 72 MET A C 1
ATOM 535 O O . MET A 1 72 ? 10.899 4.777 -20.337 1.00 80.62 72 MET A O 1
ATOM 539 N N . CYS A 1 73 ? 9.429 3.742 -18.998 1.00 82.44 73 CYS A N 1
ATOM 540 C CA . CYS A 1 73 ? 9.265 2.574 -19.853 1.00 82.44 73 CYS A CA 1
ATOM 541 C C . CYS A 1 73 ? 8.533 2.921 -21.157 1.00 82.44 73 CYS A C 1
ATOM 543 O O . CYS A 1 73 ? 7.502 3.593 -21.134 1.00 82.44 73 CYS A O 1
ATOM 545 N N . ALA A 1 74 ? 8.939 2.317 -22.273 1.00 81.62 74 ALA A N 1
ATOM 546 C CA . ALA A 1 74 ? 8.201 2.382 -23.537 1.00 81.62 74 ALA A CA 1
ATOM 547 C C . ALA A 1 74 ? 6.763 1.833 -23.406 1.00 81.62 74 ALA A C 1
ATOM 549 O O . ALA A 1 74 ? 5.825 2.345 -24.017 1.00 81.62 74 ALA A O 1
ATOM 550 N N . CYS A 1 75 ? 6.540 0.868 -22.505 1.00 84.12 75 CYS A N 1
ATOM 551 C CA . CYS A 1 75 ? 5.207 0.344 -22.216 1.00 84.12 75 CYS A CA 1
ATOM 552 C C . CYS A 1 75 ? 4.319 1.285 -21.371 1.00 84.12 75 CYS A C 1
ATOM 554 O O . CYS A 1 75 ? 3.176 0.915 -21.092 1.00 84.12 75 CYS A O 1
ATOM 556 N N . ALA A 1 76 ? 4.800 2.458 -20.932 1.00 82.12 76 ALA A N 1
ATOM 557 C CA . ALA A 1 76 ? 4.086 3.352 -20.008 1.00 82.12 76 ALA A CA 1
ATOM 558 C C . ALA A 1 76 ? 2.749 3.881 -20.553 1.00 82.12 76 ALA A C 1
ATOM 560 O O . ALA A 1 76 ? 1.853 4.200 -19.777 1.00 82.12 76 ALA A O 1
ATOM 561 N N . THR A 1 77 ? 2.600 3.965 -21.875 1.00 74.56 77 THR A N 1
ATOM 562 C CA . THR A 1 77 ? 1.368 4.411 -22.548 1.00 74.56 77 THR A CA 1
ATOM 563 C C . THR A 1 77 ? 0.431 3.252 -22.916 1.00 74.56 77 THR A C 1
ATOM 565 O O . THR A 1 77 ? -0.658 3.479 -23.443 1.00 74.56 77 THR A O 1
ATOM 568 N N . SER A 1 78 ? 0.829 2.008 -22.627 1.00 75.38 78 SER A N 1
ATOM 569 C CA . SER A 1 78 ? 0.097 0.779 -22.959 1.00 75.38 78 SER A CA 1
ATOM 570 C C . SER A 1 78 ? -0.590 0.156 -21.732 1.00 75.38 78 SER A C 1
ATOM 572 O O . SER A 1 78 ? -0.341 0.550 -20.593 1.00 75.38 78 SER A O 1
ATOM 574 N N . LYS A 1 79 ? -1.431 -0.873 -21.934 1.00 81.50 79 LYS A N 1
ATOM 575 C CA . LYS A 1 79 ? -2.014 -1.694 -20.849 1.00 81.50 79 LYS A CA 1
ATOM 576 C C . LYS A 1 79 ? -0.971 -2.655 -20.239 1.00 81.50 79 LYS A C 1
ATOM 578 O O . LYS A 1 79 ? -1.170 -3.873 -20.249 1.00 81.50 79 LYS A O 1
ATOM 583 N N . CYS A 1 80 ? 0.127 -2.111 -19.711 1.00 88.00 80 CYS A N 1
ATOM 584 C CA . CYS A 1 80 ? 1.236 -2.872 -19.134 1.00 88.00 80 CYS A CA 1
ATOM 585 C C . CYS A 1 80 ? 0.770 -3.781 -17.988 1.00 88.00 80 CYS A C 1
ATOM 587 O O . CYS A 1 80 ? 0.025 -3.366 -17.100 1.00 88.00 80 CYS A O 1
ATOM 589 N N . SER A 1 81 ? 1.195 -5.044 -18.017 1.00 90.69 81 SER A N 1
ATOM 590 C CA . SER A 1 81 ? 0.836 -6.040 -17.000 1.00 90.69 81 SER A CA 1
ATOM 591 C C . SER A 1 81 ? 1.698 -5.952 -15.742 1.00 90.69 81 SER A C 1
ATOM 593 O O . SER A 1 81 ? 1.323 -6.528 -14.728 1.00 90.69 81 SER A O 1
ATOM 595 N N . ASN A 1 82 ? 2.810 -5.215 -15.799 1.00 92.12 82 ASN A N 1
ATOM 596 C CA . ASN A 1 82 ? 3.693 -4.926 -14.670 1.00 92.12 82 ASN A CA 1
ATOM 597 C C . ASN A 1 82 ? 3.524 -3.479 -14.161 1.00 92.12 82 ASN A C 1
ATOM 599 O O . ASN A 1 82 ? 4.496 -2.835 -13.786 1.00 92.12 82 ASN A O 1
ATOM 603 N N . ALA A 1 83 ? 2.313 -2.919 -14.232 1.00 91.69 83 ALA A N 1
ATOM 604 C CA . ALA A 1 83 ? 2.012 -1.562 -13.771 1.00 91.69 83 ALA A CA 1
ATOM 605 C C . ALA A 1 83 ? 0.619 -1.513 -13.125 1.00 91.69 83 ALA A C 1
ATOM 607 O O . ALA A 1 83 ? -0.406 -1.539 -13.814 1.00 91.69 83 ALA A O 1
ATOM 608 N N . VAL A 1 84 ? 0.570 -1.439 -11.796 1.00 94.44 84 VAL A N 1
ATOM 609 C CA . VAL A 1 84 ? -0.662 -1.493 -10.998 1.00 94.44 84 VAL A CA 1
ATOM 610 C C . VAL A 1 84 ? -0.707 -0.325 -10.023 1.00 94.44 84 VAL A C 1
ATOM 612 O O . VAL A 1 84 ? -1.574 0.539 -10.155 1.00 94.44 84 VAL A O 1
ATOM 615 N N . VAL A 1 85 ? 0.236 -0.269 -9.083 1.00 95.25 85 VAL A N 1
ATOM 616 C CA . VAL A 1 85 ? 0.289 0.721 -7.999 1.00 95.25 85 VAL A CA 1
ATOM 617 C C . VAL A 1 85 ? 0.421 2.130 -8.556 1.00 95.25 85 VAL A C 1
ATOM 619 O O . VAL A 1 85 ? -0.334 3.018 -8.159 1.00 95.25 85 VAL A O 1
ATOM 622 N N . ARG A 1 86 ? 1.286 2.335 -9.557 1.00 90.44 86 ARG A N 1
ATOM 623 C CA . ARG A 1 86 ? 1.493 3.662 -10.164 1.00 90.44 86 ARG A CA 1
ATOM 624 C C . ARG A 1 86 ? 0.253 4.266 -10.819 1.00 90.44 86 ARG A C 1
ATOM 626 O O . ARG A 1 86 ? 0.189 5.477 -11.013 1.00 90.44 86 ARG A O 1
ATOM 633 N N . HIS A 1 87 ? -0.736 3.446 -11.174 1.00 90.94 87 HIS A N 1
ATOM 634 C CA . HIS A 1 87 ? -1.995 3.945 -11.719 1.00 90.94 87 HIS A CA 1
ATOM 635 C C . HIS A 1 87 ? -2.902 4.536 -10.628 1.00 90.94 87 HIS A C 1
ATOM 637 O O . HIS A 1 87 ? -3.860 5.242 -10.949 1.00 90.94 87 HIS A O 1
ATOM 643 N N . GLY A 1 88 ? -2.591 4.326 -9.350 1.00 92.06 88 GLY A N 1
ATOM 644 C CA . GLY A 1 88 ? -3.343 4.851 -8.220 1.00 92.06 88 GLY A CA 1
ATOM 645 C C . GLY A 1 88 ? -4.659 4.112 -7.979 1.00 92.06 88 GLY A C 1
ATOM 646 O O . GLY A 1 88 ? -4.957 3.081 -8.582 1.00 92.06 88 GLY A O 1
ATOM 647 N N . VAL A 1 89 ? -5.464 4.642 -7.060 1.00 94.62 89 VAL A N 1
ATOM 648 C CA . VAL A 1 89 ? -6.690 3.986 -6.581 1.00 94.62 89 VAL A CA 1
ATOM 649 C C . VAL A 1 89 ? -7.708 3.821 -7.717 1.00 94.62 89 VAL A C 1
ATOM 651 O O . VAL A 1 89 ? -8.015 4.768 -8.448 1.00 94.62 89 VAL A O 1
ATOM 654 N N . ARG A 1 90 ? -8.238 2.602 -7.872 1.00 94.06 90 ARG A N 1
ATOM 655 C CA . ARG A 1 90 ? -9.258 2.239 -8.881 1.00 94.06 90 ARG A CA 1
ATOM 656 C C . ARG A 1 90 ? -10.467 1.510 -8.304 1.00 94.06 90 ARG A C 1
ATOM 658 O O . ARG A 1 90 ? -11.364 1.129 -9.052 1.00 94.06 90 ARG A O 1
ATOM 665 N N . ILE A 1 91 ? -10.500 1.326 -6.989 1.00 94.88 91 ILE A N 1
ATOM 666 C CA . ILE A 1 91 ? -11.616 0.699 -6.288 1.00 94.88 91 ILE A CA 1
ATOM 667 C C . ILE A 1 91 ? -12.370 1.738 -5.450 1.00 94.88 91 ILE A C 1
ATOM 669 O O . ILE A 1 91 ? -11.751 2.666 -4.923 1.00 94.88 91 ILE A O 1
ATOM 673 N N . PRO A 1 92 ? -13.701 1.619 -5.320 1.00 96.75 92 PRO A N 1
ATOM 674 C CA . PRO A 1 92 ? -14.472 2.546 -4.514 1.00 96.75 92 PRO A CA 1
ATOM 675 C C . PRO A 1 92 ? -14.325 2.191 -3.026 1.00 96.75 92 PRO A C 1
ATOM 677 O O . PRO A 1 92 ? -14.625 1.076 -2.593 1.00 96.75 92 PRO A O 1
ATOM 680 N N . LEU A 1 93 ? -13.877 3.168 -2.239 1.00 96.94 93 LEU A N 1
ATOM 681 C CA . LEU A 1 93 ? -13.694 3.068 -0.792 1.00 96.94 93 LEU A CA 1
ATOM 682 C C . LEU A 1 93 ? -14.622 4.050 -0.079 1.00 96.94 93 LEU A C 1
ATOM 684 O O . LEU A 1 93 ? -14.930 5.121 -0.606 1.00 96.94 93 LEU A O 1
ATOM 688 N N . ARG A 1 94 ? -15.055 3.704 1.134 1.00 96.19 94 ARG A N 1
ATOM 689 C CA . ARG A 1 94 ? -15.873 4.578 1.982 1.00 96.19 94 ARG A CA 1
ATOM 690 C C . ARG A 1 94 ? -15.212 4.768 3.336 1.00 96.19 94 ARG A C 1
ATOM 692 O O . ARG A 1 94 ? -14.878 3.790 3.993 1.00 96.19 94 ARG A O 1
ATOM 699 N N . VAL A 1 95 ? -15.084 6.018 3.770 1.00 95.44 95 VAL A N 1
ATOM 700 C CA . VAL A 1 95 ? -14.718 6.352 5.152 1.00 95.44 95 VAL A CA 1
ATOM 701 C C . VAL A 1 95 ? -15.991 6.660 5.922 1.00 95.44 95 VAL A C 1
ATOM 703 O O . VAL A 1 95 ? -16.779 7.503 5.495 1.00 95.44 95 VAL A O 1
ATOM 706 N N . GLN A 1 96 ? -16.204 5.981 7.042 1.00 92.62 96 GLN A N 1
ATOM 707 C CA . GLN A 1 96 ? -17.339 6.237 7.930 1.00 92.62 96 GLN A CA 1
ATOM 708 C C . GLN A 1 96 ? -16.998 5.840 9.373 1.00 92.62 96 GLN A C 1
ATOM 710 O O . GLN A 1 96 ? -16.036 5.096 9.588 1.00 92.62 96 GLN A O 1
ATOM 715 N N . PRO A 1 97 ? -17.750 6.312 10.381 1.00 90.81 97 PRO A N 1
ATOM 716 C CA . PRO A 1 97 ? -17.597 5.832 11.750 1.00 90.81 97 PRO A CA 1
ATOM 717 C C . PRO A 1 97 ? -17.802 4.313 11.842 1.00 90.81 97 PRO A C 1
ATOM 719 O O . PRO A 1 97 ? -18.747 3.770 11.271 1.00 90.81 97 PRO A O 1
ATOM 722 N N . VAL A 1 98 ? -16.950 3.616 12.602 1.00 85.62 98 VAL A N 1
ATOM 723 C CA . VAL A 1 98 ? -16.999 2.139 12.715 1.00 85.62 98 VAL A CA 1
ATOM 724 C C . VAL A 1 98 ? -18.327 1.646 13.309 1.00 85.62 98 VAL A C 1
ATOM 726 O O . VAL A 1 98 ? -18.869 0.615 12.906 1.00 85.62 98 VAL A O 1
ATOM 729 N N . ARG A 1 99 ? -18.909 2.428 14.223 1.00 77.62 99 ARG A N 1
ATOM 730 C CA . ARG A 1 99 ? -20.225 2.157 14.825 1.00 77.62 99 ARG A CA 1
ATOM 731 C C . ARG A 1 99 ? -21.383 2.110 13.819 1.00 77.62 99 ARG A C 1
ATOM 733 O O . ARG A 1 99 ? -22.375 1.435 14.087 1.00 77.62 99 ARG A O 1
ATOM 740 N N . ASP A 1 100 ? -21.241 2.787 12.679 1.00 72.62 100 ASP A N 1
ATOM 741 C CA . ASP A 1 100 ? -22.266 2.867 11.634 1.00 72.62 100 ASP A CA 1
ATOM 742 C C . ASP A 1 100 ? -22.156 1.689 10.641 1.00 72.62 100 ASP A C 1
ATOM 744 O O . ASP A 1 100 ? -22.951 1.581 9.707 1.00 72.62 100 ASP A O 1
ATOM 748 N N . SER A 1 101 ? -21.185 0.782 10.833 1.00 66.62 101 SER A N 1
ATOM 749 C CA . SER A 1 101 ? -21.044 -0.425 10.014 1.00 66.62 101 SER A CA 1
ATOM 750 C C . SER A 1 101 ? -22.172 -1.436 10.286 1.00 66.62 101 SER A C 1
ATOM 752 O O . SER A 1 101 ? -22.436 -1.765 11.453 1.00 66.62 101 SER A O 1
ATOM 754 N N . PRO A 1 102 ? -22.818 -1.981 9.235 1.00 60.34 102 PRO A N 1
ATOM 755 C CA . PRO A 1 102 ? -23.838 -3.018 9.376 1.00 60.34 102 PRO A CA 1
ATOM 756 C C . PRO A 1 102 ? -23.283 -4.328 9.960 1.00 60.34 102 PRO A C 1
ATOM 758 O O . PRO A 1 102 ? -24.030 -5.043 10.624 1.00 60.34 102 PRO A O 1
ATOM 761 N N . GLU A 1 103 ? -21.986 -4.604 9.782 1.00 60.41 103 GLU A N 1
ATOM 762 C CA . GLU A 1 103 ? -21.321 -5.838 10.231 1.00 60.41 103 GLU A CA 1
ATOM 763 C C . GLU A 1 103 ? -20.673 -5.732 11.621 1.00 60.41 103 GLU A C 1
ATOM 765 O O . GLU A 1 103 ? -20.171 -6.726 12.141 1.00 60.41 103 GLU A O 1
ATOM 770 N N . SER A 1 104 ? -20.702 -4.556 12.264 1.00 54.47 104 SER A N 1
ATOM 771 C CA . SER A 1 104 ? -20.198 -4.409 13.635 1.00 54.47 104 SER A CA 1
ATOM 772 C C . SER A 1 104 ? -21.008 -5.306 14.586 1.00 54.47 104 SER A C 1
ATOM 774 O O . SER A 1 104 ? -22.224 -5.089 14.712 1.00 54.47 104 SER A O 1
ATOM 776 N N . PRO A 1 105 ? -20.376 -6.284 15.278 1.00 52.19 105 PRO A N 1
ATOM 777 C CA . PRO A 1 105 ? -21.055 -7.160 16.226 1.00 52.19 105 PRO A CA 1
ATOM 778 C C . PRO A 1 105 ? -21.911 -6.348 17.200 1.00 52.19 105 PRO A C 1
ATOM 780 O O . PRO A 1 105 ? -21.500 -5.285 17.669 1.00 52.19 105 PRO A O 1
ATOM 783 N N . ALA A 1 106 ? -23.106 -6.839 17.532 1.00 44.19 106 ALA A N 1
ATOM 784 C CA . ALA A 1 106 ? -24.121 -6.100 18.291 1.00 44.19 106 ALA A CA 1
ATOM 785 C C . ALA A 1 106 ? -23.700 -5.647 19.718 1.00 44.19 106 ALA A C 1
ATOM 787 O O . ALA A 1 106 ? -24.497 -5.021 20.410 1.00 44.19 106 ALA A O 1
ATOM 788 N N . GLY A 1 107 ? -22.454 -5.899 20.144 1.00 46.16 107 GLY A N 1
ATOM 789 C CA . GLY A 1 107 ? -21.854 -5.435 21.400 1.00 46.16 107 GLY A CA 1
ATOM 790 C C . GLY A 1 107 ? -20.681 -4.443 21.276 1.00 46.16 107 GLY A C 1
ATOM 791 O O . GLY A 1 107 ? -20.285 -3.882 22.292 1.00 46.16 107 GLY A O 1
ATOM 792 N N . THR A 1 108 ? -20.128 -4.178 20.081 1.00 48.41 108 THR A N 1
ATOM 793 C CA . THR A 1 108 ? -18.974 -3.260 19.886 1.00 48.41 108 THR A CA 1
ATOM 794 C C . THR A 1 108 ? -19.361 -1.855 19.413 1.00 48.41 108 THR A C 1
ATOM 796 O O . THR A 1 108 ? -18.561 -0.925 19.528 1.00 48.41 108 THR A O 1
ATOM 799 N N . LYS A 1 109 ? -20.609 -1.655 18.961 1.00 48.16 109 LYS A N 1
ATOM 800 C CA . LYS A 1 109 ? -21.109 -0.373 18.414 1.00 48.16 109 LYS A CA 1
ATOM 801 C C . LYS A 1 109 ? -20.975 0.825 19.364 1.00 48.16 109 LYS A C 1
ATOM 803 O O . LYS A 1 109 ? -20.863 1.955 18.900 1.00 48.16 109 LYS A O 1
ATOM 808 N N . ALA A 1 110 ? -20.969 0.598 20.678 1.00 46.34 110 ALA A N 1
ATOM 809 C CA . ALA A 1 110 ? -20.862 1.662 21.677 1.00 46.34 110 ALA A CA 1
ATOM 810 C C . ALA A 1 110 ? -19.411 2.066 22.020 1.00 46.34 110 ALA A C 1
ATOM 812 O O . ALA A 1 110 ? -19.220 3.098 22.657 1.00 46.34 110 ALA A O 1
ATOM 813 N N . GLN A 1 111 ? -18.396 1.283 21.626 1.00 49.59 111 GLN A N 1
ATOM 814 C CA . GLN A 1 111 ? -17.015 1.457 22.112 1.00 49.59 111 GLN A CA 1
ATOM 815 C C . GLN A 1 111 ? -16.019 1.958 21.053 1.00 49.59 111 GLN A C 1
ATOM 817 O O . GLN A 1 111 ? -15.008 2.549 21.424 1.00 49.59 111 GLN A O 1
ATOM 822 N N . SER A 1 112 ? -16.290 1.798 19.752 1.00 59.94 112 SER A N 1
ATOM 823 C CA . SER A 1 112 ? -15.420 2.319 18.685 1.00 59.94 112 SER A CA 1
ATOM 824 C C . SER A 1 112 ? -15.928 3.671 18.158 1.00 59.94 112 SER A C 1
ATOM 826 O O . SER A 1 112 ? -16.798 3.727 17.286 1.00 59.94 112 SER A O 1
ATOM 828 N N . SER A 1 113 ? -15.396 4.778 18.680 1.00 63.44 113 SER A N 1
ATOM 829 C CA . SER A 1 113 ? -15.728 6.144 18.229 1.00 63.44 113 SER A CA 1
ATOM 830 C C . SER A 1 113 ? -14.918 6.622 17.013 1.00 63.44 113 SER A C 1
ATOM 832 O O . SER A 1 113 ? -15.157 7.722 16.519 1.00 63.44 113 SER A O 1
ATOM 834 N N . GLY A 1 114 ? -13.969 5.813 16.533 1.00 85.31 114 GLY A N 1
ATOM 835 C CA . GLY A 1 114 ? -13.096 6.140 15.406 1.00 85.31 114 GLY A CA 1
ATOM 836 C C . GLY A 1 114 ? -13.744 5.962 14.029 1.00 85.31 114 GLY A C 1
ATOM 837 O O . GLY A 1 114 ? -14.786 5.318 13.870 1.00 85.31 114 GLY A O 1
ATOM 838 N N . LEU A 1 115 ? -13.086 6.533 13.021 1.00 92.00 115 LEU A N 1
ATOM 839 C CA . LEU A 1 115 ? -13.375 6.277 11.612 1.00 92.00 115 LEU A CA 1
ATOM 840 C C . LEU A 1 115 ? -12.733 4.957 11.175 1.00 92.00 115 LEU A C 1
ATOM 842 O O . LEU A 1 115 ? -11.739 4.524 11.752 1.00 92.00 115 LEU A O 1
ATOM 846 N N . GLY A 1 116 ? -13.304 4.331 10.154 1.00 93.31 116 GLY A N 1
ATOM 847 C CA . GLY A 1 116 ? -12.730 3.186 9.459 1.00 93.31 116 GLY A CA 1
ATOM 848 C C . GLY A 1 116 ? -12.903 3.331 7.952 1.00 93.31 116 GLY A C 1
ATOM 849 O O . GLY A 1 116 ? -13.743 4.110 7.489 1.00 93.31 116 GLY A O 1
ATOM 850 N N . VAL A 1 117 ? -12.122 2.567 7.193 1.00 96.62 117 VAL A N 1
ATOM 851 C CA . VAL A 1 117 ? -12.294 2.423 5.742 1.00 96.62 117 VAL A CA 1
ATOM 852 C C . VAL A 1 117 ? -13.037 1.129 5.452 1.00 96.62 117 VAL A C 1
ATOM 854 O O . VAL A 1 117 ? -12.755 0.100 6.056 1.00 96.62 117 VAL A O 1
ATOM 857 N N . PHE A 1 118 ? -13.974 1.185 4.515 1.00 96.12 118 PHE A N 1
ATOM 858 C CA . PHE A 1 118 ? -14.832 0.077 4.122 1.00 96.12 118 PHE A CA 1
ATOM 859 C C . PHE A 1 118 ? -14.811 -0.096 2.606 1.00 96.12 118 PHE A C 1
ATOM 861 O O . PHE A 1 118 ? -14.747 0.886 1.855 1.00 96.12 118 PHE A O 1
ATOM 868 N N . ALA A 1 119 ? -14.907 -1.343 2.156 1.00 97.00 119 ALA A N 1
ATOM 869 C CA . ALA A 1 119 ? -15.056 -1.669 0.747 1.00 97.00 119 ALA A CA 1
ATOM 870 C C . ALA A 1 119 ? -16.443 -1.218 0.256 1.00 97.00 119 ALA A C 1
ATOM 872 O O . ALA A 1 119 ? -17.462 -1.679 0.764 1.00 97.00 119 ALA A O 1
ATOM 873 N N . ALA A 1 120 ? -16.532 -0.313 -0.724 1.00 96.38 120 ALA A N 1
ATOM 874 C CA . ALA A 1 120 ? -17.838 0.094 -1.266 1.00 96.38 120 ALA A CA 1
ATOM 875 C C . ALA A 1 120 ? -18.351 -0.852 -2.371 1.00 96.38 120 ALA A C 1
ATOM 877 O O . ALA A 1 120 ? -19.517 -0.773 -2.755 1.00 96.38 120 ALA A O 1
ATOM 878 N N . ALA A 1 121 ? -17.490 -1.746 -2.859 1.00 97.00 121 ALA A N 1
ATOM 879 C CA . ALA A 1 121 ? -17.778 -2.841 -3.782 1.00 97.00 121 ALA A CA 1
ATOM 880 C C . ALA A 1 121 ? -16.884 -4.046 -3.420 1.00 97.00 121 ALA A C 1
ATOM 882 O O . ALA A 1 121 ? -15.907 -3.844 -2.698 1.00 97.00 121 ALA A O 1
ATOM 883 N N . PRO A 1 122 ? -17.174 -5.271 -3.901 1.00 97.38 122 PRO A N 1
ATOM 884 C CA . PRO A 1 122 ? -16.316 -6.425 -3.639 1.00 97.38 122 PRO A CA 1
ATOM 885 C C . PRO A 1 122 ? -14.883 -6.205 -4.146 1.00 97.38 122 PRO A C 1
ATOM 887 O O . PRO A 1 122 ? -14.692 -5.698 -5.254 1.00 97.38 122 PRO A O 1
ATOM 890 N N . ILE A 1 123 ? -13.888 -6.613 -3.356 1.00 98.00 123 ILE A N 1
ATOM 891 C CA . ILE A 1 123 ? -12.458 -6.517 -3.692 1.00 98.00 123 ILE A CA 1
ATOM 892 C C . ILE A 1 123 ? -11.893 -7.935 -3.744 1.00 98.00 123 ILE A C 1
ATOM 894 O O . ILE A 1 123 ? -12.085 -8.708 -2.810 1.00 98.00 123 ILE A O 1
ATOM 898 N N . ARG A 1 124 ? -11.214 -8.296 -4.835 1.00 97.12 124 ARG A N 1
ATOM 899 C CA . ARG A 1 124 ? -10.635 -9.640 -5.001 1.00 97.12 124 ARG A CA 1
ATOM 900 C C . ARG A 1 124 ? -9.301 -9.770 -4.270 1.00 97.12 124 ARG A C 1
ATOM 902 O O . ARG A 1 124 ? -8.548 -8.800 -4.220 1.00 97.12 124 ARG A O 1
ATOM 909 N N . LYS A 1 125 ? -8.957 -10.975 -3.805 1.00 96.88 125 LYS A N 1
ATOM 910 C CA . LYS A 1 125 ? -7.614 -11.300 -3.291 1.00 96.88 125 LYS A CA 1
ATOM 911 C C . LYS A 1 125 ? -6.539 -10.824 -4.276 1.00 96.88 125 LYS A C 1
ATOM 913 O O . LYS A 1 125 ? -6.649 -11.038 -5.483 1.00 96.88 125 LYS A O 1
ATOM 918 N N . GLY A 1 126 ? -5.504 -10.172 -3.754 1.00 96.88 126 GLY A N 1
ATOM 919 C CA . GLY A 1 126 ? -4.392 -9.624 -4.527 1.00 96.88 126 GLY A CA 1
ATOM 920 C C . GLY A 1 126 ? -4.702 -8.317 -5.260 1.00 96.88 126 GLY A C 1
ATOM 921 O O . GLY A 1 126 ? -3.816 -7.754 -5.898 1.00 96.88 126 GLY A O 1
ATOM 922 N N . GLN A 1 127 ? -5.933 -7.802 -5.210 1.00 97.50 127 GLN A N 1
ATOM 923 C CA . GLN A 1 127 ? -6.263 -6.531 -5.845 1.00 97.50 127 GLN A CA 1
ATOM 924 C C . GLN A 1 127 ? -5.656 -5.362 -5.062 1.00 97.50 127 GLN A C 1
ATOM 926 O O . GLN A 1 127 ? -5.724 -5.321 -3.832 1.00 97.50 127 GLN A O 1
ATOM 931 N N . PHE A 1 128 ? -5.078 -4.404 -5.787 1.00 98.00 128 PHE A N 1
ATOM 932 C CA . PHE A 1 128 ? -4.556 -3.170 -5.209 1.00 98.00 128 PHE A CA 1
ATOM 933 C C . PHE A 1 128 ? -5.687 -2.296 -4.651 1.00 98.00 128 PHE A C 1
ATOM 935 O O . PHE A 1 128 ? -6.705 -2.078 -5.316 1.00 98.00 128 PHE A O 1
ATOM 942 N N . ILE A 1 129 ? -5.488 -1.797 -3.430 1.00 98.19 129 ILE A N 1
ATOM 943 C CA . ILE A 1 129 ? -6.451 -0.986 -2.683 1.00 98.19 129 ILE A CA 1
ATOM 944 C C . ILE A 1 129 ? -6.063 0.488 -2.770 1.00 98.19 129 ILE A C 1
ATOM 946 O O . ILE A 1 129 ? -6.747 1.284 -3.415 1.00 98.19 129 ILE A O 1
ATOM 950 N N . CYS A 1 130 ? -4.964 0.850 -2.115 1.00 97.56 130 CYS A N 1
ATOM 951 C CA . CYS A 1 130 ? -4.389 2.188 -2.092 1.00 97.56 130 CYS A CA 1
ATOM 952 C C . CYS A 1 130 ? -2.955 2.127 -1.559 1.00 97.56 130 CYS A C 1
ATOM 954 O O . CYS A 1 130 ? -2.483 1.079 -1.138 1.00 97.56 130 CYS A O 1
ATOM 956 N N . GLU A 1 131 ? -2.256 3.252 -1.538 1.00 96.00 131 GLU A N 1
ATOM 957 C CA . GLU A 1 131 ? -0.975 3.367 -0.833 1.00 96.00 131 GLU A CA 1
ATOM 958 C C . GLU A 1 131 ? -1.201 3.767 0.626 1.00 96.00 131 GLU A C 1
ATOM 960 O O . GLU A 1 131 ? -2.187 4.438 0.921 1.00 96.00 131 GLU A O 1
ATOM 965 N N . TYR A 1 132 ? -0.284 3.434 1.529 1.00 95.75 132 TYR A N 1
ATOM 966 C CA . TYR A 1 132 ? -0.135 4.146 2.792 1.00 95.75 132 TYR A CA 1
ATOM 967 C C . TYR A 1 132 ? 0.720 5.384 2.532 1.00 95.75 132 TYR A C 1
ATOM 969 O O . TYR A 1 132 ? 1.945 5.322 2.582 1.00 95.75 132 TYR A O 1
ATOM 977 N N . ALA A 1 133 ? 0.066 6.484 2.158 1.00 95.19 133 ALA A N 1
ATOM 978 C CA . ALA A 1 133 ? 0.743 7.686 1.683 1.00 95.19 133 ALA A CA 1
ATOM 979 C C . ALA A 1 133 ? 0.648 8.822 2.703 1.00 95.19 133 ALA A C 1
ATOM 981 O O . ALA A 1 133 ? -0.435 9.113 3.221 1.00 95.19 133 ALA A O 1
ATOM 982 N N . GLY A 1 134 ? 1.782 9.480 2.928 1.00 94.62 134 GLY A N 1
ATOM 983 C CA . GLY A 1 134 ? 1.945 10.637 3.797 1.00 94.62 134 GLY A CA 1
ATOM 984 C C . GLY A 1 134 ? 3.333 11.249 3.637 1.00 94.62 134 GLY A C 1
ATOM 985 O O . GLY A 1 134 ? 4.040 10.944 2.674 1.00 94.62 134 GLY A O 1
ATOM 986 N N . GLU A 1 135 ? 3.737 12.088 4.585 1.00 92.69 135 GLU A N 1
ATOM 987 C CA . GLU A 1 135 ? 5.071 12.688 4.582 1.00 92.69 135 GLU A CA 1
ATOM 988 C C . GLU A 1 135 ? 6.156 11.613 4.735 1.00 92.69 135 GLU A C 1
ATOM 990 O O . GLU A 1 135 ? 6.095 10.786 5.648 1.00 92.69 135 GLU A O 1
ATOM 995 N N . LEU A 1 136 ? 7.183 11.655 3.882 1.00 89.56 136 LEU A N 1
ATOM 996 C CA . LEU A 1 136 ? 8.390 10.850 4.064 1.00 89.56 136 LEU A CA 1
ATOM 997 C C . LEU A 1 136 ? 9.292 11.511 5.104 1.00 89.56 136 LEU A C 1
ATOM 999 O O . LEU A 1 136 ? 9.706 12.662 4.951 1.00 89.56 136 LEU A O 1
ATOM 1003 N N . LEU A 1 137 ? 9.618 10.776 6.160 1.00 84.00 137 LEU A N 1
ATOM 1004 C CA . LEU A 1 137 ? 10.414 11.269 7.271 1.00 84.00 137 LEU A CA 1
ATOM 1005 C C . LEU A 1 137 ? 11.825 10.694 7.242 1.00 84.00 137 LEU A C 1
ATOM 1007 O O . LEU A 1 137 ? 12.062 9.551 6.856 1.00 84.00 137 LEU A O 1
ATOM 1011 N N . SER A 1 138 ? 12.775 11.486 7.740 1.00 81.94 138 SER A N 1
ATOM 1012 C CA . SER A 1 138 ? 14.053 10.921 8.174 1.00 81.94 138 SER A CA 1
ATOM 1013 C C . SER A 1 138 ? 13.841 10.060 9.429 1.00 81.94 138 SER A C 1
ATOM 1015 O O . SER A 1 138 ? 12.967 10.389 10.239 1.00 81.94 138 SER A O 1
ATOM 1017 N N . PRO A 1 139 ? 14.685 9.044 9.681 1.00 79.81 139 PRO A N 1
ATOM 1018 C CA . PRO A 1 139 ? 14.591 8.234 10.899 1.00 79.81 139 PRO A CA 1
ATOM 1019 C C . PRO A 1 139 ? 14.623 9.064 12.193 1.00 79.81 139 PRO A C 1
ATOM 1021 O O . PRO A 1 139 ? 13.927 8.762 13.165 1.00 79.81 139 PRO A O 1
ATOM 1024 N N . THR A 1 140 ? 15.403 10.150 12.205 1.00 80.06 140 THR A N 1
ATOM 1025 C CA . THR A 1 140 ? 15.479 11.093 13.330 1.00 80.06 140 THR A CA 1
ATOM 1026 C C . THR A 1 140 ? 14.157 11.826 13.546 1.00 80.06 140 THR A C 1
ATOM 1028 O O . THR A 1 140 ? 13.690 11.942 14.680 1.00 80.06 140 THR A O 1
ATOM 1031 N N . GLU A 1 141 ? 13.530 12.300 12.468 1.00 85.00 141 GLU A N 1
ATOM 1032 C CA . GLU A 1 141 ? 12.244 12.995 12.539 1.00 85.00 141 GLU A CA 1
ATOM 1033 C C . GLU A 1 141 ? 11.108 12.043 12.926 1.00 85.00 141 GLU A C 1
ATOM 1035 O O . GLU A 1 141 ? 10.297 12.389 13.785 1.00 85.00 141 GLU A O 1
ATOM 1040 N N . ALA A 1 142 ? 11.095 10.823 12.383 1.00 83.94 142 ALA A N 1
ATOM 1041 C CA . ALA A 1 142 ? 10.141 9.783 12.758 1.00 83.94 142 ALA A CA 1
ATOM 1042 C C . ALA A 1 142 ? 10.197 9.493 14.267 1.00 83.94 142 ALA A C 1
ATOM 1044 O O . ALA A 1 142 ? 9.174 9.544 14.951 1.00 83.94 142 ALA A O 1
ATOM 1045 N N . ARG A 1 143 ? 11.405 9.311 14.823 1.00 82.62 143 ARG A N 1
ATOM 1046 C CA . ARG A 1 143 ? 11.610 9.131 16.270 1.00 82.62 143 ARG A CA 1
ATOM 1047 C C . ARG A 1 143 ? 11.116 10.331 17.074 1.00 82.62 143 ARG A C 1
ATOM 1049 O O . ARG A 1 143 ? 10.436 10.162 18.084 1.00 82.62 143 ARG A O 1
ATOM 1056 N N . ARG A 1 144 ? 11.437 11.552 16.637 1.00 85.31 144 ARG A N 1
ATOM 1057 C CA . ARG A 1 144 ? 11.006 12.782 17.315 1.00 85.31 144 ARG A CA 1
ATOM 1058 C C . ARG A 1 144 ? 9.478 12.904 17.339 1.00 85.31 144 ARG A C 1
ATOM 1060 O O . ARG A 1 144 ? 8.914 13.246 18.381 1.00 85.31 144 ARG A O 1
ATOM 1067 N N . ARG A 1 145 ? 8.803 12.629 16.214 1.00 86.00 145 ARG A N 1
ATOM 1068 C CA . ARG A 1 145 ? 7.334 12.655 16.116 1.00 86.00 145 ARG A CA 1
ATOM 1069 C C . ARG A 1 145 ? 6.702 11.573 16.985 1.00 86.00 145 ARG A C 1
ATOM 1071 O O . ARG A 1 145 ? 5.785 11.902 17.734 1.00 86.00 145 ARG A O 1
ATOM 1078 N N . TRP A 1 146 ? 7.241 10.356 16.966 1.00 82.75 146 TRP A N 1
ATOM 1079 C CA . TRP A 1 146 ? 6.783 9.249 17.804 1.00 82.75 146 TRP A CA 1
ATOM 1080 C C . TRP A 1 146 ? 6.835 9.601 19.298 1.00 82.75 146 TRP A C 1
ATOM 1082 O O . TRP A 1 146 ? 5.809 9.565 19.976 1.00 82.75 146 TRP A O 1
ATOM 1092 N N . SER A 1 147 ? 7.985 10.067 19.803 1.00 78.88 147 SER A N 1
ATOM 1093 C CA . SER A 1 147 ? 8.138 10.429 21.224 1.00 78.88 147 SER A CA 1
ATOM 1094 C C . SER A 1 147 ? 7.181 11.551 21.644 1.00 78.88 147 SER A C 1
ATOM 1096 O O . SER A 1 147 ? 6.604 11.535 22.737 1.00 78.88 147 SER A O 1
ATOM 1098 N N . ARG A 1 148 ? 6.959 12.530 20.759 1.00 83.38 148 ARG A N 1
ATOM 1099 C CA . ARG A 1 148 ? 6.007 13.620 21.000 1.00 83.38 148 ARG A CA 1
ATOM 1100 C C . ARG A 1 148 ? 4.560 13.119 21.038 1.00 83.38 148 ARG A C 1
ATOM 1102 O O . ARG A 1 148 ? 3.805 13.535 21.906 1.00 83.38 148 ARG A O 1
ATOM 1109 N N . GLN A 1 149 ? 4.170 12.237 20.122 1.00 83.19 149 GLN A N 1
ATOM 1110 C CA . GLN A 1 149 ? 2.818 11.670 20.084 1.00 83.19 149 GLN A CA 1
ATOM 1111 C C . GLN A 1 149 ? 2.548 10.798 21.316 1.00 83.19 149 GLN A C 1
ATOM 1113 O O . GLN A 1 149 ? 1.512 10.969 21.960 1.00 83.19 149 GLN A O 1
ATOM 1118 N N . ALA A 1 150 ? 3.510 9.955 21.700 1.00 77.19 150 ALA A N 1
ATOM 1119 C CA . ALA A 1 150 ? 3.429 9.111 22.889 1.00 77.19 150 ALA A CA 1
ATOM 1120 C C . ALA A 1 150 ? 3.248 9.940 24.174 1.00 77.19 150 ALA A C 1
ATOM 1122 O O . ALA A 1 150 ? 2.314 9.709 24.941 1.00 77.19 150 ALA A O 1
ATOM 1123 N N . SER A 1 151 ? 4.076 10.974 24.376 1.00 77.06 151 SER A N 1
ATOM 1124 C CA . SER A 1 151 ? 3.961 11.869 25.544 1.00 77.06 151 SER A CA 1
ATOM 1125 C C . SER A 1 151 ? 2.648 12.660 25.590 1.00 77.06 151 SER A C 1
ATOM 1127 O O . SER A 1 151 ? 2.178 13.014 26.669 1.00 77.06 151 SER A O 1
ATOM 1129 N N . GLN A 1 152 ? 2.024 12.908 24.436 1.00 81.06 152 GLN A N 1
ATOM 1130 C CA . GLN A 1 152 ? 0.732 13.591 24.325 1.00 81.06 152 GLN A CA 1
ATOM 1131 C C . GLN A 1 152 ? -0.469 12.630 24.296 1.00 81.06 152 GLN A C 1
ATOM 1133 O O . GLN A 1 152 ? -1.592 13.093 24.099 1.00 81.06 152 GLN A O 1
ATOM 1138 N N . LYS A 1 153 ? -0.256 11.316 24.480 1.00 76.38 153 LYS A N 1
ATOM 1139 C CA . LYS A 1 153 ? -1.289 10.266 24.374 1.00 76.38 153 LYS A CA 1
ATOM 1140 C C . LYS A 1 153 ? -2.080 10.339 23.056 1.00 76.38 153 LYS A C 1
ATOM 1142 O O . LYS A 1 153 ? -3.298 10.173 23.030 1.00 76.38 153 LYS A O 1
ATOM 1147 N N . GLN A 1 154 ? -1.387 10.636 21.959 1.00 79.00 154 GLN A N 1
ATOM 1148 C CA . GLN A 1 154 ? -1.958 10.679 20.613 1.00 79.00 154 GLN A CA 1
ATOM 1149 C C . GLN A 1 154 ? -1.718 9.360 19.877 1.00 79.00 154 GLN A C 1
ATOM 1151 O O . GLN A 1 154 ? -0.760 8.648 20.162 1.00 79.00 154 GLN A O 1
ATOM 1156 N N . GLY A 1 155 ? -2.572 9.059 18.895 1.00 76.56 155 GLY A N 1
ATOM 1157 C CA . GLY A 1 155 ? -2.375 7.902 18.022 1.00 76.56 155 GLY A CA 1
ATOM 1158 C C . GLY A 1 155 ? -1.092 8.016 17.194 1.00 76.56 155 GLY A C 1
ATOM 1159 O O . GLY A 1 155 ? -0.775 9.098 16.689 1.00 76.56 155 GLY A O 1
ATOM 1160 N N . ASN A 1 156 ? -0.391 6.891 17.051 1.00 81.88 156 ASN A N 1
ATOM 1161 C CA . ASN A 1 156 ? 0.758 6.738 16.167 1.00 81.88 156 ASN A CA 1
ATOM 1162 C C . ASN A 1 156 ? 0.277 6.333 14.768 1.00 81.88 156 ASN A C 1
ATOM 1164 O O . ASN A 1 156 ? -0.422 5.331 14.619 1.00 81.88 156 ASN A O 1
ATOM 1168 N N . TYR A 1 157 ? 0.664 7.113 13.762 1.00 85.81 157 TYR A N 1
ATOM 1169 C CA . TYR A 1 157 ? 0.352 6.855 12.354 1.00 85.81 157 TYR A CA 1
ATOM 1170 C C . TYR A 1 157 ? 1.605 6.529 11.537 1.00 85.81 157 TYR A C 1
ATOM 1172 O O . TYR A 1 157 ? 1.498 6.315 10.331 1.00 85.81 157 TYR A O 1
ATOM 1180 N N . ILE A 1 158 ? 2.789 6.506 12.154 1.00 88.06 158 ILE A N 1
ATOM 1181 C CA . ILE A 1 158 ? 4.033 6.346 11.409 1.00 88.06 158 ILE A CA 1
ATOM 1182 C C . ILE A 1 158 ? 4.199 4.882 10.992 1.00 88.06 158 ILE A C 1
ATOM 1184 O O . ILE A 1 158 ? 4.291 3.985 11.836 1.00 88.06 158 ILE A O 1
ATOM 1188 N N . LEU A 1 159 ? 4.256 4.655 9.681 1.00 87.88 159 LEU A N 1
ATOM 1189 C CA . LEU A 1 159 ? 4.549 3.361 9.076 1.00 87.88 159 LEU A CA 1
ATOM 1190 C C . LEU A 1 159 ? 6.014 3.310 8.650 1.00 87.88 159 LEU A C 1
ATOM 1192 O O . LEU A 1 159 ? 6.465 4.212 7.948 1.00 87.88 159 LEU A O 1
ATOM 1196 N N . THR A 1 160 ? 6.732 2.245 9.011 1.00 84.25 160 THR A N 1
ATOM 1197 C CA . THR A 1 160 ? 8.114 2.040 8.570 1.00 84.25 160 THR A CA 1
ATOM 1198 C C . THR A 1 160 ? 8.243 0.797 7.710 1.00 84.25 160 THR A C 1
ATOM 1200 O O . THR A 1 160 ? 7.740 -0.283 8.015 1.00 84.25 160 THR A O 1
ATOM 1203 N N . ILE A 1 161 ? 8.940 0.961 6.598 1.00 79.75 161 ILE A N 1
ATOM 1204 C CA . ILE A 1 161 ? 9.167 -0.081 5.609 1.00 79.75 161 ILE A CA 1
ATOM 1205 C C . ILE A 1 161 ? 10.665 -0.225 5.456 1.00 79.75 161 ILE A C 1
ATOM 1207 O O . ILE A 1 161 ? 11.363 0.767 5.234 1.00 79.75 161 ILE A O 1
ATOM 1211 N N . TYR A 1 162 ? 11.148 -1.455 5.567 1.00 74.31 162 TYR A N 1
ATOM 1212 C CA . TYR A 1 162 ? 12.525 -1.785 5.271 1.00 74.31 162 TYR A CA 1
ATOM 1213 C C . TYR A 1 162 ? 12.571 -2.596 3.976 1.00 74.31 162 TYR A C 1
ATOM 1215 O O . TYR A 1 162 ? 11.903 -3.613 3.807 1.00 74.31 162 TYR A O 1
ATOM 1223 N N . GLU A 1 163 ? 13.380 -2.123 3.045 1.00 73.44 163 GLU A N 1
ATOM 1224 C CA . GLU A 1 163 ? 13.856 -2.867 1.894 1.00 73.44 163 GLU A CA 1
ATOM 1225 C C . GLU A 1 163 ? 15.184 -3.487 2.301 1.00 73.44 163 GLU A C 1
ATOM 1227 O O . GLU A 1 163 ? 16.155 -2.767 2.513 1.00 73.44 163 GLU A O 1
ATOM 1232 N N . THR A 1 164 ? 15.258 -4.806 2.429 1.00 58.19 164 THR A N 1
ATOM 1233 C CA . THR A 1 164 ? 16.550 -5.482 2.561 1.00 58.19 164 THR A CA 1
ATOM 1234 C C . THR A 1 164 ? 17.170 -5.536 1.165 1.00 58.19 164 THR A C 1
ATOM 1236 O O . THR A 1 164 ? 16.551 -6.067 0.244 1.00 58.19 164 THR A O 1
ATOM 1239 N N . ALA A 1 165 ? 18.366 -4.971 0.962 1.00 50.03 165 ALA A N 1
ATOM 1240 C CA . ALA A 1 165 ? 19.009 -5.074 -0.345 1.00 50.03 165 ALA A CA 1
ATOM 1241 C C . ALA A 1 165 ? 19.263 -6.543 -0.674 1.00 50.03 165 ALA A C 1
ATOM 1243 O O . ALA A 1 165 ? 20.062 -7.217 -0.027 1.00 50.03 165 ALA A O 1
ATOM 1244 N N . SER A 1 166 ? 18.587 -7.012 -1.718 1.00 45.00 166 SER A N 1
ATOM 1245 C CA . SER A 1 166 ? 18.800 -8.303 -2.356 1.00 45.00 166 SER A CA 1
ATOM 1246 C C . SER A 1 166 ? 20.151 -8.332 -3.086 1.00 45.00 166 SER A C 1
ATOM 1248 O O . SER A 1 166 ? 20.227 -8.487 -4.301 1.00 45.00 166 SER A O 1
ATOM 1250 N N . SER A 1 167 ? 21.239 -8.213 -2.339 1.00 38.31 167 SER A N 1
ATOM 1251 C CA . SER A 1 167 ? 22.517 -8.787 -2.731 1.00 38.31 167 SER A CA 1
ATOM 1252 C C . SER A 1 167 ? 22.790 -9.879 -1.709 1.00 38.31 167 SER A C 1
ATOM 1254 O O . SER A 1 167 ? 23.305 -9.584 -0.640 1.00 38.31 167 SER A O 1
ATOM 1256 N N . SER A 1 168 ? 22.398 -11.119 -2.032 1.00 37.72 168 SER A N 1
ATOM 1257 C CA . SER A 1 168 ? 22.561 -12.358 -1.235 1.00 37.72 168 SER A CA 1
ATOM 1258 C C . SER A 1 168 ? 21.496 -12.722 -0.180 1.00 37.72 168 SER A C 1
ATOM 1260 O O . SER A 1 168 ? 21.800 -13.384 0.806 1.00 37.72 168 SER A O 1
ATOM 1262 N N . ALA A 1 169 ? 20.206 -12.471 -0.439 1.00 42.16 169 ALA A N 1
ATOM 1263 C CA . ALA A 1 169 ? 19.110 -13.064 0.357 1.00 42.16 169 ALA A CA 1
ATOM 1264 C C . ALA A 1 169 ? 19.029 -14.616 0.303 1.00 42.16 169 ALA A C 1
ATOM 1266 O O . ALA A 1 169 ? 18.071 -15.200 0.798 1.00 42.16 169 ALA A O 1
ATOM 1267 N N . PHE A 1 170 ? 20.025 -15.288 -0.284 1.00 41.31 170 PHE A N 1
ATOM 1268 C CA . PHE A 1 170 ? 20.159 -16.741 -0.254 1.00 41.31 170 PHE A CA 1
ATOM 1269 C C . PHE A 1 170 ? 20.878 -17.280 0.994 1.00 41.31 170 PHE A C 1
ATOM 1271 O O . PHE A 1 170 ? 20.795 -18.483 1.217 1.00 41.31 170 PHE A O 1
ATOM 1278 N N . GLU A 1 171 ? 21.538 -16.456 1.822 1.00 38.47 171 GLU A N 1
ATOM 1279 C CA . GLU A 1 171 ? 22.372 -16.983 2.925 1.00 38.47 171 GLU A CA 1
ATOM 1280 C C . GLU A 1 171 ? 22.411 -16.138 4.216 1.00 38.47 171 GLU A C 1
ATOM 1282 O O . GLU A 1 171 ? 23.273 -16.373 5.054 1.00 38.47 171 GLU A O 1
ATOM 1287 N N . ALA A 1 172 ? 21.499 -15.186 4.448 1.00 43.66 172 ALA A N 1
ATOM 1288 C CA . ALA A 1 172 ? 21.450 -14.531 5.763 1.00 43.66 172 ALA A CA 1
ATOM 1289 C C . ALA A 1 172 ? 20.778 -15.464 6.786 1.00 43.66 172 ALA A C 1
ATOM 1291 O O . ALA A 1 172 ? 19.592 -15.782 6.665 1.00 43.66 172 ALA A O 1
ATOM 1292 N N . SER A 1 173 ? 21.540 -15.928 7.775 1.00 43.03 173 SER A N 1
ATOM 1293 C CA . SER A 1 173 ? 21.040 -16.818 8.829 1.00 43.03 173 SER A CA 1
ATOM 1294 C C . SER A 1 173 ? 20.077 -16.076 9.775 1.00 43.03 173 SER A C 1
ATOM 1296 O O . SER A 1 173 ? 20.226 -14.875 10.000 1.00 43.03 173 SER A O 1
ATOM 1298 N N . GLU A 1 174 ? 19.094 -16.772 10.371 1.00 52.44 174 GLU A N 1
ATOM 1299 C CA . GLU A 1 174 ? 18.162 -16.169 11.357 1.00 52.44 174 GLU A CA 1
ATOM 1300 C C . GLU A 1 174 ? 18.909 -15.473 12.519 1.00 52.44 174 GLU A C 1
ATOM 1302 O O . GLU A 1 174 ? 18.401 -14.503 13.074 1.00 52.44 174 GLU A O 1
ATOM 1307 N N . GLN A 1 175 ? 20.135 -15.908 12.839 1.00 39.72 175 GLN A N 1
ATOM 1308 C CA . GLN A 1 175 ? 20.972 -15.333 13.899 1.00 39.72 175 GLN A CA 1
ATOM 1309 C C . GLN A 1 175 ? 21.541 -13.943 13.559 1.00 39.72 175 GLN A C 1
ATOM 1311 O O . GLN A 1 175 ? 21.595 -13.087 14.438 1.00 39.72 175 GLN A O 1
ATOM 1316 N N . GLU A 1 176 ? 21.897 -13.663 12.301 1.00 49.66 176 GLU A N 1
ATOM 1317 C CA . GLU A 1 176 ? 22.431 -12.345 11.899 1.00 49.66 176 GLU A CA 1
ATOM 1318 C C . GLU A 1 176 ? 21.346 -11.255 11.915 1.00 49.66 176 GLU A C 1
ATOM 1320 O O . GLU A 1 176 ? 21.611 -10.088 12.203 1.00 49.66 176 GLU A O 1
ATOM 1325 N N . LEU A 1 177 ? 20.094 -11.634 11.654 1.00 50.25 177 LEU A N 1
ATOM 1326 C CA . LEU A 1 177 ? 18.942 -10.728 11.688 1.00 50.25 177 LEU A CA 1
ATOM 1327 C C . LEU A 1 177 ? 18.553 -10.345 13.120 1.00 50.25 177 LEU A C 1
ATOM 1329 O O . LEU A 1 177 ? 18.120 -9.217 13.371 1.00 50.25 177 LEU A O 1
ATOM 1333 N N . GLU A 1 178 ? 18.736 -11.269 14.060 1.00 47.41 178 GLU A N 1
ATOM 1334 C CA . GLU A 1 178 ? 18.464 -11.045 15.476 1.00 47.41 178 GLU A CA 1
ATOM 1335 C C . GLU A 1 178 ? 19.500 -10.089 16.090 1.00 47.41 178 GLU A C 1
ATOM 1337 O O . GLU A 1 178 ? 19.124 -9.189 16.842 1.00 47.41 178 GLU A O 1
ATOM 1342 N N . GLU A 1 179 ? 20.768 -10.170 15.673 1.00 39.09 179 GLU A N 1
ATOM 1343 C CA . GLU A 1 179 ? 21.813 -9.212 16.056 1.00 39.09 179 GLU A CA 1
ATOM 1344 C C . GLU A 1 179 ? 21.569 -7.804 15.482 1.00 39.09 179 GLU A C 1
ATOM 1346 O O . GLU A 1 179 ? 21.689 -6.822 16.214 1.00 39.09 179 GLU A O 1
ATOM 1351 N N . VAL A 1 180 ? 21.128 -7.669 14.222 1.00 47.09 180 VAL A N 1
ATOM 1352 C CA . VAL A 1 180 ? 20.786 -6.356 13.626 1.00 47.09 180 VAL A CA 1
ATOM 1353 C C . VAL A 1 180 ? 19.578 -5.708 14.315 1.00 47.09 180 VAL A C 1
ATOM 1355 O O . VAL A 1 180 ? 19.552 -4.490 14.492 1.00 47.09 180 VAL A O 1
ATOM 1358 N N . SER A 1 181 ? 18.601 -6.505 14.756 1.00 42.47 181 SER A N 1
ATOM 1359 C CA . SER A 1 181 ? 17.424 -6.015 15.492 1.00 42.47 181 SER A CA 1
ATOM 1360 C C . SER A 1 181 ? 17.744 -5.484 16.899 1.00 42.47 181 SER A C 1
ATOM 1362 O O . SER A 1 181 ? 16.960 -4.713 17.460 1.00 42.47 181 SER A O 1
ATOM 1364 N N . GLN A 1 182 ? 18.890 -5.886 17.464 1.00 42.34 182 GLN A N 1
ATOM 1365 C CA . GLN A 1 182 ? 19.353 -5.507 18.803 1.00 42.34 182 GLN A CA 1
ATOM 1366 C C . GLN A 1 182 ? 20.372 -4.359 18.803 1.00 42.34 182 GLN A C 1
ATOM 1368 O O . GLN A 1 182 ? 20.714 -3.851 19.872 1.00 42.34 182 GLN A O 1
ATOM 1373 N N . LEU A 1 183 ? 20.844 -3.921 17.632 1.00 41.66 183 LEU A N 1
ATOM 1374 C CA . LEU A 1 183 ? 21.720 -2.759 17.517 1.00 41.66 183 LEU A CA 1
ATOM 1375 C C . LEU A 1 183 ? 20.928 -1.454 17.644 1.00 41.66 183 LEU A C 1
ATOM 1377 O O . LEU A 1 183 ? 19.789 -1.331 17.187 1.00 41.66 183 LEU A O 1
ATOM 1381 N N . ASP A 1 184 ? 21.565 -0.446 18.242 1.00 36.47 184 ASP A N 1
ATOM 1382 C CA . ASP A 1 184 ? 21.029 0.910 18.261 1.00 36.47 184 ASP A CA 1
ATOM 1383 C C . ASP A 1 184 ? 20.767 1.366 16.808 1.00 36.47 184 ASP A C 1
ATOM 1385 O O . ASP A 1 184 ? 21.634 1.202 15.945 1.00 36.47 184 ASP A O 1
ATOM 1389 N N . PRO A 1 185 ? 19.614 1.984 16.480 1.00 43.12 185 PRO A N 1
ATOM 1390 C CA . PRO A 1 185 ? 19.271 2.333 15.093 1.00 43.12 185 PRO A CA 1
ATOM 1391 C C . PRO A 1 185 ? 20.219 3.334 14.407 1.00 43.12 185 PRO A C 1
ATOM 1393 O O . PRO A 1 185 ? 20.016 3.658 13.240 1.00 43.12 185 PRO A O 1
ATOM 1396 N N . GLY A 1 186 ? 21.213 3.857 15.133 1.00 35.88 186 GLY A N 1
ATOM 1397 C CA . GLY A 1 186 ? 22.295 4.698 14.616 1.00 35.88 186 GLY A CA 1
ATOM 1398 C C . GLY A 1 186 ? 23.643 3.984 14.436 1.00 35.88 186 GLY A C 1
ATOM 1399 O O . GLY A 1 186 ? 24.573 4.610 13.937 1.00 35.88 186 GLY A O 1
ATOM 1400 N N . SER A 1 187 ? 23.767 2.717 14.839 1.00 34.00 187 SER A N 1
ATOM 1401 C CA . SER A 1 187 ? 25.015 1.936 14.815 1.00 34.00 187 SER A CA 1
ATOM 1402 C C . SER A 1 187 ? 24.890 0.573 14.125 1.00 34.00 187 SER A C 1
ATOM 1404 O O . SER A 1 187 ? 25.893 -0.131 14.009 1.00 34.00 187 SER A O 1
ATOM 1406 N N . ALA A 1 188 ? 23.710 0.219 13.600 1.00 39.91 188 ALA A N 1
ATOM 1407 C CA . ALA A 1 188 ? 23.574 -0.918 12.696 1.00 39.91 188 ALA A CA 1
ATOM 1408 C C . ALA A 1 188 ? 24.511 -0.736 11.480 1.00 39.91 188 ALA A C 1
ATOM 1410 O O . ALA A 1 188 ? 24.462 0.319 10.830 1.00 39.91 188 ALA A O 1
ATOM 1411 N N . PRO A 1 189 ? 25.377 -1.720 11.158 1.00 31.05 189 PRO A N 1
ATOM 1412 C CA . PRO A 1 189 ? 26.178 -1.662 9.948 1.00 31.05 189 PRO A CA 1
ATOM 1413 C C . PRO A 1 189 ? 25.225 -1.522 8.766 1.00 31.05 189 PRO A C 1
ATOM 1415 O O . PRO A 1 189 ? 24.136 -2.093 8.760 1.00 31.05 189 PRO A O 1
ATOM 1418 N N . SER A 1 190 ? 25.617 -0.705 7.794 1.00 35.34 190 SER A N 1
ATOM 1419 C CA . SER A 1 190 ? 24.842 -0.378 6.601 1.00 35.34 190 SER A CA 1
ATOM 1420 C C . SER A 1 190 ? 24.658 -1.626 5.735 1.00 35.34 190 SER A C 1
ATOM 1422 O O . SER A 1 190 ? 25.312 -1.782 4.706 1.00 35.34 190 SER A O 1
ATOM 1424 N N . LEU A 1 191 ? 23.789 -2.540 6.160 1.00 36.91 191 LEU A N 1
ATOM 1425 C CA . LEU A 1 191 ? 23.434 -3.755 5.447 1.00 36.91 191 LEU A CA 1
ATOM 1426 C C . LEU A 1 191 ? 22.504 -3.388 4.289 1.00 36.91 191 LEU A C 1
ATOM 1428 O O . LEU A 1 191 ? 21.338 -3.744 4.306 1.00 36.91 191 LEU A O 1
ATOM 1432 N N . GLY A 1 192 ? 23.008 -2.590 3.341 1.00 43.72 192 GLY A N 1
ATOM 1433 C CA . GLY A 1 192 ? 22.474 -2.282 2.008 1.00 43.72 192 GLY A CA 1
ATOM 1434 C C . GLY A 1 192 ? 21.019 -1.815 1.856 1.00 43.72 192 GLY A C 1
ATOM 1435 O O . GLY A 1 192 ? 20.651 -1.422 0.758 1.00 43.72 192 GLY A O 1
ATOM 1436 N N . GLY A 1 193 ? 20.189 -1.857 2.892 1.00 56.31 193 GLY A N 1
ATOM 1437 C CA . GLY A 1 193 ? 18.745 -1.740 2.802 1.00 56.31 193 GLY A CA 1
ATOM 1438 C C . GLY A 1 193 ? 18.222 -0.311 2.905 1.00 56.31 193 GLY A C 1
ATOM 1439 O O . GLY A 1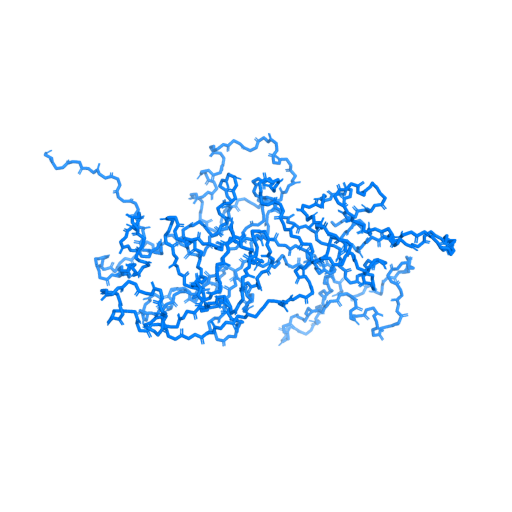 193 ? 18.815 0.533 3.579 1.00 56.31 193 GLY A O 1
ATOM 1440 N N . SER A 1 194 ? 17.101 -0.031 2.237 1.00 68.62 194 SER A N 1
ATOM 1441 C CA . SER A 1 194 ? 16.422 1.266 2.305 1.00 68.62 194 SER A CA 1
ATOM 1442 C C . SER A 1 194 ? 15.358 1.247 3.401 1.00 68.62 194 SER A C 1
ATOM 1444 O O . SER A 1 194 ? 14.458 0.417 3.377 1.00 68.62 194 SER A O 1
ATOM 1446 N N . ARG A 1 195 ? 15.445 2.163 4.368 1.00 79.50 195 ARG A N 1
ATOM 1447 C CA . ARG A 1 195 ? 14.392 2.401 5.364 1.00 79.50 195 ARG A CA 1
ATOM 1448 C C . ARG A 1 195 ? 13.567 3.609 4.941 1.00 79.50 195 ARG A C 1
ATOM 1450 O O . ARG A 1 195 ? 14.132 4.667 4.665 1.00 79.50 195 ARG A O 1
ATOM 1457 N N . ILE A 1 196 ? 12.249 3.466 4.973 1.00 82.31 196 ILE A N 1
ATOM 1458 C CA . ILE A 1 196 ? 11.295 4.543 4.717 1.00 82.31 196 ILE A CA 1
ATOM 1459 C C . ILE A 1 196 ? 10.380 4.669 5.920 1.00 82.31 196 ILE A C 1
ATOM 1461 O O . ILE A 1 196 ? 9.746 3.694 6.308 1.00 82.31 196 ILE A O 1
ATOM 1465 N N . ASP A 1 197 ? 10.289 5.872 6.478 1.00 86.19 197 ASP A N 1
ATOM 1466 C CA . ASP A 1 197 ? 9.320 6.229 7.508 1.00 86.19 197 ASP A CA 1
ATOM 1467 C C . ASP A 1 197 ? 8.250 7.143 6.883 1.00 86.19 197 ASP A C 1
ATOM 1469 O O . ASP A 1 197 ? 8.587 8.161 6.281 1.00 86.19 197 ASP A O 1
ATOM 1473 N N . ILE A 1 198 ? 6.971 6.784 7.006 1.00 91.75 198 ILE A N 1
ATOM 1474 C CA . ILE A 1 198 ? 5.832 7.483 6.392 1.00 91.75 198 ILE A CA 1
ATOM 1475 C C . ILE A 1 198 ? 4.882 7.953 7.491 1.00 91.75 198 ILE A C 1
ATOM 1477 O O . ILE A 1 198 ? 4.359 7.127 8.236 1.00 91.75 198 ILE A O 1
ATOM 1481 N N . ASP A 1 199 ? 4.607 9.254 7.572 1.00 92.50 199 ASP A N 1
ATOM 1482 C CA . ASP A 1 199 ? 3.664 9.828 8.537 1.00 92.50 199 ASP A CA 1
ATOM 1483 C C . ASP A 1 199 ? 2.500 10.547 7.833 1.00 92.50 199 ASP A C 1
ATOM 1485 O O . ASP A 1 199 ? 2.654 11.678 7.374 1.00 92.50 199 ASP A O 1
ATOM 1489 N N . PRO A 1 200 ? 1.309 9.927 7.761 1.00 94.38 200 PRO A N 1
ATOM 1490 C CA . PRO A 1 200 ? 0.127 10.520 7.150 1.00 94.38 200 PRO A CA 1
ATOM 1491 C C . PRO A 1 200 ? -0.711 11.345 8.140 1.00 94.38 200 PRO A C 1
ATOM 1493 O O . PRO A 1 200 ? -1.896 11.597 7.895 1.00 94.38 200 PRO A O 1
ATOM 1496 N N . ARG A 1 201 ? -0.172 11.691 9.319 1.00 90.25 201 ARG A N 1
ATOM 1497 C CA . ARG A 1 201 ? -0.955 12.307 10.400 1.00 90.25 201 ARG A CA 1
ATOM 1498 C C . ARG A 1 201 ? -1.539 13.660 10.010 1.00 90.25 201 ARG A C 1
ATOM 1500 O O . ARG A 1 201 ? -2.730 13.851 10.245 1.00 90.25 201 ARG A O 1
ATOM 1507 N N . GLU A 1 202 ? -0.736 14.561 9.452 1.00 90.69 202 GLU A N 1
ATOM 1508 C CA . GLU A 1 202 ? -1.186 15.897 9.023 1.00 90.69 202 GLU A CA 1
ATOM 1509 C C . GLU A 1 202 ? -1.551 15.903 7.534 1.00 90.69 202 GLU A C 1
ATOM 1511 O O . GLU A 1 202 ? -2.639 16.338 7.162 1.00 90.69 202 GLU A O 1
ATOM 1516 N N . GLU A 1 203 ? -0.683 15.331 6.696 1.00 93.19 203 GLU A N 1
ATOM 1517 C CA . GLU A 1 203 ? -0.881 15.208 5.253 1.00 93.19 203 GLU A CA 1
ATOM 1518 C C . GLU A 1 203 ? -0.819 13.735 4.857 1.00 93.19 203 GLU A C 1
ATOM 1520 O O . GLU A 1 203 ? 0.231 13.102 4.920 1.00 93.19 203 GLU A O 1
ATOM 1525 N N . GLY A 1 204 ? -1.958 13.164 4.469 1.00 94.06 204 GLY A N 1
ATOM 1526 C CA . GLY A 1 204 ? -2.034 11.755 4.109 1.00 94.06 204 GLY A CA 1
ATOM 1527 C C . GLY A 1 204 ? -3.314 11.393 3.376 1.00 94.06 204 GLY A C 1
ATOM 1528 O O . GLY A 1 204 ? -4.282 12.156 3.348 1.00 94.06 204 GLY A O 1
ATOM 1529 N N . ASN A 1 205 ? -3.316 10.212 2.765 1.00 95.69 205 ASN A N 1
ATOM 1530 C CA . ASN A 1 205 ? -4.463 9.722 2.006 1.00 95.69 205 ASN A CA 1
ATOM 1531 C C . ASN A 1 205 ? -5.446 8.918 2.882 1.00 95.69 205 ASN A C 1
ATOM 1533 O O . ASN A 1 205 ? -5.344 8.874 4.107 1.00 95.69 205 ASN A O 1
ATOM 1537 N N . VAL A 1 206 ? -6.416 8.255 2.244 1.00 96.31 206 VAL A N 1
ATOM 1538 C CA . VAL A 1 206 ? -7.455 7.456 2.916 1.00 96.31 206 VAL A CA 1
ATOM 1539 C C . VAL A 1 206 ? -6.904 6.334 3.809 1.00 96.31 206 VAL A C 1
ATOM 1541 O O . VAL A 1 206 ? -7.567 5.951 4.774 1.00 96.31 206 VAL A O 1
ATOM 1544 N N . ALA A 1 207 ? -5.694 5.830 3.541 1.00 96.25 207 ALA A N 1
ATOM 1545 C CA . ALA A 1 207 ? -5.123 4.702 4.271 1.00 96.25 207 ALA A CA 1
ATOM 1546 C C . ALA A 1 207 ? -4.870 5.000 5.753 1.00 96.25 207 ALA A C 1
ATOM 1548 O O . ALA A 1 207 ? -4.921 4.086 6.569 1.00 96.25 207 ALA A O 1
ATOM 1549 N N . ARG A 1 208 ? -4.705 6.275 6.129 1.00 94.06 208 ARG A N 1
ATOM 1550 C CA . ARG A 1 208 ? -4.562 6.700 7.534 1.00 94.06 208 ARG A CA 1
ATOM 1551 C C . ARG A 1 208 ? -5.773 6.365 8.418 1.00 94.06 208 ARG A C 1
ATOM 1553 O O . ARG A 1 208 ? -5.685 6.468 9.635 1.00 94.06 208 ARG A O 1
ATOM 1560 N N . PHE A 1 209 ? -6.916 6.033 7.810 1.00 94.88 209 PHE A N 1
ATOM 1561 C CA . PHE A 1 209 ? -8.142 5.619 8.501 1.00 94.88 209 PHE A CA 1
ATOM 1562 C C . PHE A 1 209 ? -8.347 4.095 8.498 1.00 94.88 209 PHE A C 1
ATOM 1564 O O . PHE A 1 209 ? -9.360 3.616 9.010 1.00 94.88 209 PHE A O 1
ATOM 1571 N N . ILE A 1 210 ? -7.449 3.323 7.877 1.00 94.50 210 ILE A N 1
ATOM 1572 C CA . ILE A 1 210 ? -7.504 1.859 7.903 1.00 94.50 210 ILE A CA 1
ATOM 1573 C C . ILE A 1 210 ? -7.043 1.420 9.284 1.00 94.50 210 ILE A C 1
ATOM 1575 O O . ILE A 1 210 ? -5.926 1.716 9.689 1.00 94.50 210 ILE A O 1
ATOM 1579 N N . ASN A 1 211 ? -7.924 0.745 10.015 1.00 92.00 211 ASN A N 1
ATOM 1580 C CA . ASN A 1 211 ? -7.665 0.374 11.398 1.00 92.00 211 ASN A CA 1
ATOM 1581 C C . ASN A 1 211 ? -6.909 -0.948 11.504 1.00 92.00 211 ASN A C 1
ATOM 1583 O O . ASN A 1 211 ? -6.898 -1.776 10.592 1.00 92.00 211 ASN A O 1
ATOM 1587 N N . HIS A 1 212 ? -6.386 -1.184 12.702 1.00 90.00 212 HIS A N 1
ATOM 1588 C CA . HIS A 1 212 ? -5.906 -2.492 13.093 1.00 90.00 212 HIS A CA 1
ATOM 1589 C C . HIS A 1 212 ? -7.039 -3.526 13.130 1.00 90.00 212 HIS A C 1
ATOM 1591 O O . HIS A 1 212 ? -8.050 -3.324 13.809 1.00 90.00 212 HIS A O 1
ATOM 1597 N N . LEU A 1 213 ? -6.812 -4.676 12.499 1.00 90.00 213 LEU A N 1
ATOM 1598 C CA . LEU A 1 213 ? -7.575 -5.899 12.733 1.00 90.00 213 LEU A CA 1
ATOM 1599 C C . LEU A 1 213 ? -6.604 -7.022 13.112 1.00 90.00 213 LEU A C 1
ATOM 1601 O O . LEU A 1 213 ? -5.595 -7.220 12.439 1.00 90.00 213 LEU A O 1
ATOM 1605 N N . CYS A 1 214 ? -6.882 -7.759 14.192 1.00 87.75 214 CYS A N 1
ATOM 1606 C CA . CYS A 1 214 ? -6.120 -8.974 14.492 1.00 87.75 214 CYS A CA 1
ATOM 1607 C C . CYS A 1 214 ? -6.504 -10.088 13.500 1.00 87.75 214 CYS A C 1
ATOM 1609 O O . CYS A 1 214 ? -7.665 -10.148 13.073 1.00 87.75 214 CYS A O 1
ATOM 1611 N N . PRO A 1 215 ? -5.597 -11.030 13.192 1.00 85.38 215 PRO A N 1
ATOM 1612 C CA . PRO A 1 215 ? -5.962 -12.262 12.498 1.00 85.38 215 PRO A CA 1
ATOM 1613 C C . PRO A 1 215 ? -7.125 -12.984 13.210 1.00 85.38 215 PRO A C 1
ATOM 1615 O O . PRO A 1 215 ? -7.232 -12.881 14.436 1.00 85.38 215 PRO A O 1
ATOM 1618 N N . PRO A 1 216 ? -8.027 -13.680 12.493 1.00 89.44 216 PRO A N 1
ATOM 1619 C CA . PRO A 1 216 ? -8.113 -13.800 11.034 1.00 89.44 216 PRO A CA 1
ATOM 1620 C C . PRO A 1 216 ? -8.924 -12.670 10.358 1.00 89.44 216 PRO A C 1
ATOM 1622 O O . PRO A 1 216 ? -9.273 -12.791 9.187 1.00 89.44 216 PRO A O 1
ATOM 1625 N N . LEU A 1 217 ? -9.279 -11.595 11.077 1.00 89.69 217 LEU A N 1
ATOM 1626 C CA . LEU A 1 217 ? -10.077 -10.499 10.509 1.00 89.69 217 LEU A CA 1
ATOM 1627 C C . LEU A 1 217 ? -9.265 -9.563 9.611 1.00 89.69 217 LEU A C 1
ATOM 1629 O O . LEU A 1 217 ? -9.848 -8.946 8.723 1.00 89.69 217 LEU A O 1
ATOM 1633 N N . ALA A 1 218 ? -7.948 -9.468 9.823 1.00 91.00 218 ALA A N 1
ATOM 1634 C CA . ALA A 1 218 ? -7.057 -8.7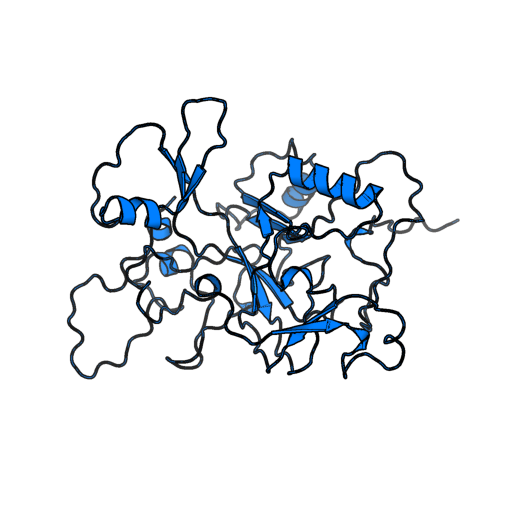42 8.925 1.00 91.00 218 ALA A CA 1
ATOM 1635 C C . ALA A 1 218 ? -7.252 -9.218 7.478 1.00 91.00 218 ALA A C 1
ATOM 1637 O O . ALA A 1 218 ? -7.168 -10.408 7.179 1.00 91.00 218 ALA A O 1
ATOM 1638 N N . ASN A 1 219 ? -7.553 -8.278 6.590 1.00 95.62 219 ASN A N 1
ATOM 1639 C CA . ASN A 1 219 ? -7.893 -8.536 5.193 1.00 95.62 219 ASN A CA 1
ATOM 1640 C C . ASN A 1 219 ? -7.090 -7.657 4.223 1.00 95.62 219 ASN A C 1
ATOM 1642 O O . ASN A 1 219 ? -7.276 -7.752 3.011 1.00 95.62 219 ASN A O 1
ATOM 1646 N N . VAL A 1 220 ? -6.169 -6.847 4.744 1.00 96.31 220 VAL A N 1
ATOM 1647 C CA . VAL A 1 220 ? -5.236 -6.015 3.987 1.00 96.31 220 VAL A CA 1
ATOM 1648 C C . VAL A 1 220 ? -3.804 -6.403 4.335 1.00 96.31 220 VAL A C 1
ATOM 1650 O O . VAL A 1 220 ? -3.495 -6.648 5.500 1.00 96.31 220 VAL A O 1
ATOM 1653 N N . VAL A 1 221 ? -2.941 -6.410 3.322 1.00 93.69 221 VAL A N 1
ATOM 1654 C CA . VAL A 1 221 ? -1.492 -6.589 3.444 1.00 93.69 221 VAL A CA 1
ATOM 1655 C C . VAL A 1 221 ? -0.750 -5.445 2.769 1.00 93.69 221 VAL A C 1
ATOM 1657 O O . VAL A 1 221 ? -1.236 -4.890 1.786 1.00 93.69 221 VAL A O 1
ATOM 1660 N N . ILE A 1 222 ? 0.424 -5.096 3.283 1.00 92.38 222 ILE A N 1
ATOM 1661 C CA . ILE A 1 222 ? 1.294 -4.047 2.747 1.00 92.38 222 ILE A CA 1
ATOM 1662 C C . ILE A 1 222 ? 2.489 -4.690 2.044 1.00 92.38 222 ILE A C 1
ATOM 1664 O O . ILE A 1 222 ? 3.149 -5.555 2.613 1.00 92.38 222 ILE A O 1
ATOM 1668 N N . ALA A 1 223 ? 2.801 -4.235 0.833 1.00 90.50 223 ALA A N 1
ATOM 1669 C CA . ALA A 1 223 ? 4.018 -4.598 0.118 1.00 90.50 223 ALA A CA 1
ATOM 1670 C C . ALA A 1 223 ? 4.791 -3.339 -0.322 1.00 90.50 223 ALA A C 1
ATOM 1672 O O . ALA A 1 223 ? 4.170 -2.369 -0.771 1.00 90.50 223 ALA A O 1
ATOM 1673 N N . PRO A 1 224 ? 6.133 -3.329 -0.214 1.00 90.44 224 PRO A N 1
ATOM 1674 C CA . PRO A 1 224 ? 6.960 -2.280 -0.800 1.00 90.44 224 PRO A CA 1
ATOM 1675 C C . PRO A 1 224 ? 6.990 -2.410 -2.327 1.00 90.44 224 PRO A C 1
ATOM 1677 O O . PRO A 1 224 ? 7.303 -3.480 -2.852 1.00 90.44 224 PRO A O 1
ATOM 1680 N N . VAL A 1 225 ? 6.689 -1.319 -3.039 1.00 91.19 225 VAL A N 1
ATOM 1681 C CA . VAL A 1 225 ? 6.627 -1.305 -4.509 1.00 91.19 225 VAL A CA 1
ATOM 1682 C C . VAL A 1 225 ? 7.414 -0.136 -5.092 1.00 91.19 225 VAL A C 1
ATOM 1684 O O . VAL A 1 225 ? 7.078 1.024 -4.868 1.00 91.19 225 VAL A O 1
ATOM 1687 N N . ARG A 1 226 ? 8.450 -0.423 -5.878 1.00 89.88 226 ARG A N 1
ATOM 1688 C CA . ARG A 1 226 ? 9.162 0.559 -6.704 1.00 89.88 226 ARG A CA 1
ATOM 1689 C C . ARG A 1 226 ? 8.434 0.693 -8.034 1.00 89.88 226 ARG A C 1
ATOM 1691 O O . ARG A 1 226 ? 8.470 -0.221 -8.845 1.00 89.88 226 ARG A O 1
ATOM 1698 N N . CYS A 1 227 ? 7.761 1.814 -8.258 1.00 89.94 227 CYS A N 1
ATOM 1699 C CA . CYS A 1 227 ? 6.988 2.033 -9.487 1.00 89.94 227 CYS A CA 1
ATOM 1700 C C . CYS A 1 227 ? 7.219 3.402 -10.137 1.00 89.94 227 CYS A C 1
ATOM 1702 O O . CYS A 1 227 ? 6.565 3.729 -11.128 1.00 89.94 227 CYS A O 1
ATOM 1704 N N . ASP A 1 228 ? 8.144 4.179 -9.578 1.00 86.38 228 ASP A N 1
ATOM 1705 C CA . ASP A 1 228 ? 8.555 5.489 -10.069 1.00 86.38 228 ASP A CA 1
ATOM 1706 C C . ASP A 1 228 ? 9.931 5.400 -10.724 1.00 86.38 228 ASP A C 1
ATOM 1708 O O . ASP A 1 228 ? 10.776 4.587 -10.328 1.00 86.38 228 ASP A O 1
ATOM 1712 N N . GLY A 1 229 ? 10.156 6.251 -11.724 1.00 79.25 229 GLY A N 1
ATOM 1713 C CA . GLY A 1 229 ? 11.482 6.460 -12.280 1.00 79.25 229 GLY A CA 1
ATOM 1714 C C . GLY A 1 229 ? 12.469 6.997 -11.236 1.00 79.25 229 GLY A C 1
ATOM 1715 O O . GLY A 1 229 ? 12.089 7.435 -10.146 1.00 79.25 229 GLY A O 1
ATOM 1716 N N . PRO A 1 230 ? 13.772 6.993 -11.548 1.00 77.94 230 PRO A N 1
ATOM 1717 C CA . PRO A 1 230 ? 14.763 7.578 -10.665 1.00 77.94 230 PRO A CA 1
ATOM 1718 C C . PRO A 1 230 ? 14.500 9.076 -10.470 1.00 77.94 230 PRO A C 1
ATOM 1720 O O . PRO A 1 230 ? 13.994 9.768 -11.354 1.00 77.94 230 PRO A O 1
ATOM 1723 N N . LEU A 1 231 ? 14.868 9.588 -9.302 1.00 77.56 231 LEU A N 1
ATOM 1724 C CA . LEU A 1 231 ? 14.728 10.994 -8.952 1.00 77.56 231 LEU A CA 1
ATOM 1725 C C . LEU A 1 231 ? 16.039 11.731 -9.200 1.00 77.56 231 LEU A C 1
ATOM 1727 O O . LEU A 1 231 ? 17.137 11.192 -9.020 1.00 77.56 231 LEU A O 1
ATOM 1731 N N . LEU A 1 232 ? 15.922 12.995 -9.582 1.00 73.88 232 LEU A N 1
ATOM 1732 C CA . LEU A 1 232 ? 17.047 13.901 -9.719 1.00 73.88 232 LEU A CA 1
ATOM 1733 C C . LEU A 1 232 ? 17.133 14.776 -8.467 1.00 73.88 232 LEU A C 1
ATOM 1735 O O . LEU A 1 232 ? 16.286 15.636 -8.235 1.00 73.88 232 LEU A O 1
ATOM 1739 N N . LEU A 1 233 ? 18.183 14.587 -7.672 1.00 69.44 233 LEU A N 1
ATOM 1740 C CA . LEU A 1 233 ? 18.525 15.502 -6.589 1.00 69.44 233 LEU A CA 1
ATOM 1741 C C . LEU A 1 233 ? 19.245 16.712 -7.164 1.00 69.44 233 LEU A C 1
ATOM 1743 O O . LEU A 1 233 ? 20.349 16.577 -7.705 1.00 69.44 233 LEU A O 1
ATOM 1747 N N . GLN A 1 234 ? 18.652 17.891 -6.995 1.00 66.00 234 GLN A N 1
ATOM 1748 C CA . GLN A 1 234 ? 19.319 19.156 -7.268 1.00 66.00 234 GLN A CA 1
ATOM 1749 C C . GLN A 1 234 ? 19.781 19.776 -5.948 1.00 66.00 234 GLN A C 1
ATOM 1751 O O . GLN A 1 234 ? 18.973 20.186 -5.115 1.00 66.00 234 GLN A O 1
ATOM 1756 N N . THR A 1 235 ? 21.097 19.853 -5.733 1.00 60.72 235 THR A N 1
ATOM 1757 C CA . THR A 1 235 ? 21.632 20.591 -4.585 1.00 60.72 235 THR A CA 1
ATOM 1758 C C . THR A 1 235 ? 21.858 22.044 -4.988 1.00 60.72 235 THR A C 1
ATOM 1760 O O . THR A 1 235 ? 22.661 22.361 -5.865 1.00 60.72 235 THR A O 1
ATOM 1763 N N . HIS A 1 236 ? 21.129 22.966 -4.361 1.00 59.50 236 HIS A N 1
ATOM 1764 C CA . HIS A 1 236 ? 21.438 24.383 -4.501 1.00 59.50 236 HIS A CA 1
ATOM 1765 C C . HIS A 1 236 ? 22.675 24.699 -3.654 1.00 59.50 236 HIS A C 1
ATOM 1767 O O . HIS A 1 236 ? 22.697 24.449 -2.453 1.00 59.50 236 HIS A O 1
ATOM 1773 N N . SER A 1 237 ? 23.705 25.290 -4.264 1.00 55.34 237 SER A N 1
ATOM 1774 C CA . SER A 1 237 ? 24.960 25.685 -3.603 1.00 55.34 237 SER A CA 1
ATOM 1775 C C . SER A 1 237 ? 24.798 26.759 -2.515 1.00 55.34 237 SER A C 1
ATOM 1777 O O . SER A 1 237 ? 25.768 27.104 -1.845 1.00 55.34 237 SER A O 1
ATOM 1779 N N . ASN A 1 238 ? 23.588 27.286 -2.311 1.00 50.12 238 ASN A N 1
ATOM 1780 C CA . ASN A 1 238 ? 23.275 28.154 -1.184 1.00 50.12 238 ASN A CA 1
ATOM 1781 C C . ASN A 1 238 ? 22.777 27.300 -0.017 1.00 50.12 238 ASN A C 1
ATOM 1783 O O . ASN A 1 238 ? 21.652 26.805 -0.051 1.00 50.12 238 ASN A O 1
ATOM 1787 N N . ALA A 1 239 ? 23.592 27.212 1.037 1.00 50.09 239 ALA A N 1
ATOM 1788 C CA . ALA A 1 239 ? 23.379 26.464 2.284 1.00 50.09 239 ALA A CA 1
ATOM 1789 C C . ALA A 1 239 ? 22.092 26.809 3.083 1.00 50.09 239 ALA A C 1
ATOM 1791 O O . ALA A 1 239 ? 21.942 26.380 4.222 1.00 50.09 239 ALA A O 1
ATOM 1792 N N . ALA A 1 240 ? 21.171 27.589 2.509 1.00 51.84 240 ALA A N 1
ATOM 1793 C CA . ALA A 1 240 ? 19.949 28.084 3.135 1.00 51.84 240 ALA A CA 1
ATOM 1794 C C . ALA A 1 240 ? 18.646 27.532 2.519 1.00 51.84 240 ALA A C 1
ATOM 1796 O O . ALA A 1 240 ? 17.575 27.818 3.049 1.00 51.84 240 ALA A O 1
ATOM 1797 N N . LYS A 1 241 ? 18.694 26.766 1.418 1.00 54.12 241 LYS A N 1
ATOM 1798 C CA . LYS A 1 241 ? 17.501 26.114 0.845 1.00 54.12 241 LYS A CA 1
ATOM 1799 C C . LYS A 1 241 ? 17.628 24.596 0.908 1.00 54.12 241 LYS A C 1
ATOM 1801 O O . LYS A 1 241 ? 18.691 24.053 0.618 1.00 54.12 241 LYS A O 1
ATOM 1806 N N . GLN A 1 242 ? 16.540 23.935 1.303 1.00 55.34 242 GLN A N 1
ATOM 1807 C CA . GLN A 1 242 ? 16.439 22.479 1.266 1.00 55.34 242 GLN A CA 1
ATOM 1808 C C . GLN A 1 242 ? 16.678 21.980 -0.172 1.00 55.34 242 GLN A C 1
ATOM 1810 O O . GLN A 1 242 ? 16.258 22.657 -1.114 1.00 55.34 242 GLN A O 1
ATOM 1815 N N . PRO A 1 243 ? 17.378 20.847 -0.356 1.00 59.25 243 PRO A N 1
ATOM 1816 C CA . PRO A 1 243 ? 17.507 20.226 -1.668 1.00 59.25 243 PRO A CA 1
ATOM 1817 C C . PRO A 1 243 ? 16.117 19.862 -2.199 1.00 59.25 243 PRO A C 1
ATOM 1819 O O . PRO A 1 243 ? 15.318 19.266 -1.478 1.00 59.25 243 PRO A O 1
ATOM 1822 N N . GLU A 1 244 ? 15.836 20.233 -3.446 1.00 62.56 244 GLU A N 1
ATOM 1823 C CA . GLU A 1 244 ? 14.580 19.904 -4.119 1.00 62.56 244 GLU A CA 1
ATOM 1824 C C . GLU A 1 244 ? 14.760 18.589 -4.888 1.00 62.56 244 GLU A C 1
ATOM 1826 O O . GLU A 1 244 ? 15.785 18.369 -5.549 1.00 62.56 244 GLU A O 1
ATOM 1831 N N . ILE A 1 245 ? 13.788 17.687 -4.742 1.00 64.69 245 ILE A N 1
ATOM 1832 C CA . ILE A 1 245 ? 13.766 16.381 -5.401 1.00 64.69 245 ILE A CA 1
ATOM 1833 C C . ILE A 1 245 ? 12.669 16.426 -6.456 1.00 64.69 245 ILE A C 1
ATOM 1835 O O . ILE A 1 245 ? 11.503 16.598 -6.111 1.00 64.69 245 ILE A O 1
ATOM 1839 N N . GLU A 1 246 ? 13.034 16.250 -7.723 1.00 69.06 246 GLU A N 1
ATOM 1840 C CA . GLU A 1 246 ? 12.071 16.150 -8.824 1.00 69.06 246 GLU A CA 1
ATOM 1841 C C . GLU A 1 246 ? 12.197 14.789 -9.531 1.00 69.06 246 GLU A C 1
ATOM 1843 O O . GLU A 1 246 ? 13.311 14.248 -9.624 1.00 69.06 246 GLU A O 1
ATOM 1848 N N . PRO A 1 247 ? 11.095 14.209 -10.046 1.00 71.81 247 PRO A N 1
ATOM 1849 C CA . PRO A 1 247 ? 11.167 13.045 -10.921 1.00 71.81 247 PRO A CA 1
ATOM 1850 C C . PRO A 1 247 ? 12.038 13.334 -12.144 1.00 71.81 247 PRO A C 1
ATOM 1852 O O . PRO A 1 247 ? 11.911 14.386 -12.781 1.00 71.81 247 PRO A O 1
ATOM 1855 N N . LEU A 1 248 ? 12.923 12.399 -12.509 1.00 70.69 248 LEU A N 1
ATOM 1856 C CA . LEU A 1 248 ? 13.781 12.579 -13.683 1.00 70.69 248 LEU A CA 1
ATOM 1857 C C . LEU A 1 248 ? 12.950 12.764 -14.960 1.00 70.69 248 LEU A C 1
ATOM 1859 O O . LEU A 1 248 ? 13.332 13.542 -15.831 1.00 70.69 248 LEU A O 1
ATOM 1863 N N . SER A 1 249 ? 11.809 12.085 -15.053 1.00 70.50 249 SER A N 1
ATOM 1864 C CA . SER A 1 249 ? 10.849 12.203 -16.151 1.00 70.50 249 SER A CA 1
ATOM 1865 C C . SER A 1 249 ? 10.359 13.642 -16.345 1.00 70.50 249 SER A C 1
ATOM 1867 O O . SER A 1 249 ? 10.388 14.160 -17.462 1.00 70.50 249 SER A O 1
ATOM 1869 N N . GLU A 1 250 ? 9.993 14.331 -15.265 1.00 75.12 250 GLU A N 1
ATOM 1870 C CA . GLU A 1 250 ? 9.547 15.727 -15.300 1.00 75.12 250 GLU A CA 1
ATOM 1871 C C . GLU A 1 250 ? 10.684 16.683 -15.689 1.00 75.12 250 GLU A C 1
ATOM 1873 O O . GLU A 1 250 ? 10.506 17.566 -16.536 1.00 75.12 250 GLU A O 1
ATOM 1878 N N . TYR A 1 251 ? 11.883 16.461 -15.141 1.00 73.19 251 TYR A N 1
ATOM 1879 C CA . TYR A 1 251 ? 13.083 17.210 -15.515 1.00 73.19 251 TYR A CA 1
ATOM 1880 C C . TYR A 1 251 ? 13.408 17.076 -17.008 1.00 73.19 251 TYR A C 1
ATOM 1882 O O . TYR A 1 251 ? 13.625 18.073 -17.704 1.00 73.19 251 TYR A O 1
ATOM 1890 N N . LEU A 1 252 ? 13.441 15.839 -17.504 1.00 73.12 252 LEU A N 1
ATOM 1891 C CA . LEU A 1 252 ? 13.738 15.516 -18.896 1.00 73.12 252 LEU A CA 1
ATOM 1892 C C . LEU A 1 252 ? 12.680 16.083 -19.837 1.00 73.12 252 LEU A C 1
ATOM 1894 O O . LEU A 1 252 ? 13.033 16.707 -20.837 1.00 73.12 252 LEU A O 1
ATOM 1898 N N . HIS A 1 253 ? 11.401 15.953 -19.483 1.00 72.88 253 HIS A N 1
ATOM 1899 C CA . HIS A 1 253 ? 10.297 16.551 -20.224 1.00 72.88 253 HIS A CA 1
ATOM 1900 C C . HIS A 1 253 ? 10.447 18.076 -20.322 1.00 72.88 253 HIS A C 1
ATOM 1902 O O . HIS A 1 253 ? 10.344 18.642 -21.413 1.00 72.88 253 HIS A O 1
ATOM 1908 N N . ARG A 1 254 ? 10.779 18.751 -19.213 1.00 78.31 254 ARG A N 1
ATOM 1909 C CA . ARG A 1 254 ? 11.022 20.203 -19.187 1.00 78.31 254 ARG A CA 1
ATOM 1910 C C . ARG A 1 254 ? 12.173 20.620 -20.102 1.00 78.31 254 ARG A C 1
ATOM 1912 O O . ARG A 1 254 ? 12.103 21.679 -20.724 1.00 78.31 254 ARG A O 1
ATOM 1919 N N . LEU A 1 255 ? 13.212 19.793 -20.206 1.00 74.06 255 LEU A N 1
ATOM 1920 C CA . LEU A 1 255 ? 14.345 20.025 -21.104 1.00 74.06 255 LEU A CA 1
ATOM 1921 C C . LEU A 1 255 ? 14.142 19.489 -22.526 1.00 74.06 255 LEU A C 1
ATOM 1923 O O . LEU A 1 255 ? 14.978 19.757 -23.386 1.00 74.06 255 LEU A O 1
ATOM 1927 N N . ARG A 1 256 ? 13.046 18.768 -22.790 1.00 73.38 256 ARG A N 1
ATOM 1928 C CA . ARG A 1 256 ? 12.783 18.050 -24.048 1.00 73.38 256 ARG A CA 1
ATOM 1929 C C . ARG A 1 256 ? 13.901 17.067 -24.423 1.00 73.38 256 ARG A C 1
ATOM 1931 O O . ARG A 1 256 ? 14.236 16.927 -25.597 1.00 73.38 256 ARG A O 1
ATOM 1938 N N . ILE A 1 257 ? 14.485 16.404 -23.427 1.00 67.25 257 ILE A N 1
ATOM 1939 C CA . ILE A 1 257 ? 15.537 15.397 -23.612 1.00 67.25 257 ILE A CA 1
ATOM 1940 C C . ILE A 1 257 ? 14.898 14.009 -23.520 1.00 67.25 257 ILE A C 1
ATOM 1942 O O . ILE A 1 257 ? 14.177 13.728 -22.565 1.00 67.25 257 ILE A O 1
ATOM 1946 N N . SER A 1 258 ? 15.165 13.143 -24.502 1.00 61.62 258 SER A N 1
ATOM 1947 C CA . SER A 1 258 ? 14.718 11.748 -24.448 1.00 61.62 258 SER A CA 1
ATOM 1948 C C . SER A 1 258 ? 15.637 10.933 -23.529 1.00 61.62 258 SER A C 1
ATOM 1950 O O . SER A 1 258 ? 16.857 10.996 -23.710 1.00 61.62 258 SER A O 1
ATOM 1952 N N . PRO A 1 259 ? 15.094 10.135 -22.589 1.00 56.50 259 PRO A N 1
ATOM 1953 C CA . PRO A 1 259 ? 15.898 9.244 -21.753 1.00 56.50 259 PRO A CA 1
ATOM 1954 C C . PRO A 1 259 ? 16.672 8.189 -22.554 1.00 56.50 259 PRO A C 1
ATOM 1956 O O . PRO A 1 259 ? 17.729 7.747 -22.119 1.00 56.50 259 PRO A O 1
ATOM 1959 N N . LEU A 1 260 ? 16.145 7.811 -23.724 1.00 52.50 260 LEU A N 1
ATOM 1960 C CA . LEU A 1 260 ? 16.685 6.762 -24.599 1.00 52.50 260 LEU A CA 1
ATOM 1961 C C . LEU A 1 260 ? 17.885 7.241 -25.424 1.00 52.50 260 LEU A C 1
ATOM 1963 O O . LEU A 1 260 ? 18.680 6.452 -25.931 1.00 52.50 260 LEU A O 1
ATOM 1967 N N . THR A 1 261 ? 18.051 8.556 -25.563 1.00 50.53 261 THR A N 1
ATOM 1968 C CA . THR A 1 261 ? 19.249 9.111 -26.182 1.00 50.53 261 THR A CA 1
ATOM 1969 C C . THR A 1 261 ? 20.295 9.282 -25.094 1.00 50.53 261 THR A C 1
ATOM 1971 O O . THR A 1 261 ? 20.168 10.169 -24.257 1.00 50.53 261 THR A O 1
ATOM 1974 N N . ASN A 1 262 ? 21.319 8.428 -25.112 1.00 46.19 262 ASN A N 1
ATOM 1975 C CA . ASN A 1 262 ? 22.482 8.419 -24.218 1.00 46.19 262 ASN A CA 1
ATOM 1976 C C . ASN A 1 262 ? 23.335 9.704 -24.363 1.00 46.19 262 ASN A C 1
ATOM 1978 O O . ASN A 1 262 ? 24.486 9.671 -24.796 1.00 46.19 262 ASN A O 1
ATOM 1982 N N . GLN A 1 263 ? 22.742 10.871 -24.110 1.00 50.44 263 GLN A N 1
ATOM 1983 C CA . GLN A 1 263 ? 23.381 12.174 -24.230 1.00 50.44 263 GLN A CA 1
ATOM 1984 C C . GLN A 1 263 ? 23.831 12.656 -22.854 1.00 50.44 263 GLN A C 1
ATOM 1986 O O . GLN A 1 263 ? 23.090 12.600 -21.874 1.00 50.44 263 GLN A O 1
ATOM 1991 N N . ASN A 1 264 ? 25.075 13.133 -22.808 1.00 51.97 264 ASN A N 1
ATOM 1992 C CA . ASN A 1 264 ? 25.761 13.622 -21.618 1.00 51.97 264 ASN A CA 1
ATOM 1993 C C . ASN A 1 264 ? 24.891 14.602 -20.817 1.00 51.97 264 ASN A C 1
ATOM 1995 O O . ASN A 1 264 ? 24.697 15.753 -21.214 1.00 51.97 264 ASN A O 1
ATOM 1999 N N . PHE A 1 265 ? 24.402 14.147 -19.663 1.00 55.34 265 PHE A N 1
ATOM 2000 C CA . PHE A 1 265 ? 23.692 14.992 -18.714 1.00 55.34 265 PHE A CA 1
ATOM 2001 C C . PHE A 1 265 ? 24.602 16.145 -18.246 1.00 55.34 265 PHE A C 1
ATOM 2003 O O . PHE A 1 265 ? 25.780 15.915 -17.953 1.00 55.34 265 PHE A O 1
ATOM 2010 N N . PRO A 1 266 ? 24.090 17.388 -18.157 1.00 54.00 266 PRO A N 1
ATOM 2011 C CA . PRO A 1 266 ? 24.885 18.534 -17.725 1.00 54.00 266 PRO A CA 1
ATOM 2012 C C . PRO A 1 266 ? 25.454 18.314 -16.316 1.00 54.00 266 PRO A C 1
ATOM 2014 O O . PRO A 1 266 ? 24.747 17.927 -15.387 1.00 54.00 266 PRO A O 1
ATOM 2017 N N . GLN A 1 267 ? 26.757 18.559 -16.177 1.00 54.41 267 GLN A N 1
ATOM 2018 C CA . GLN A 1 267 ? 27.616 17.914 -15.180 1.00 54.41 267 GLN A CA 1
ATOM 2019 C C . GLN A 1 267 ? 27.785 18.662 -13.842 1.00 54.41 267 GLN A C 1
ATOM 2021 O O . GLN A 1 267 ? 28.783 18.454 -13.157 1.00 54.41 267 GLN A O 1
ATOM 2026 N N . SER A 1 268 ? 26.859 19.527 -13.417 1.00 54.44 268 SER A N 1
ATOM 2027 C CA . SER A 1 268 ? 27.031 20.280 -12.160 1.00 54.44 268 SER A CA 1
ATOM 2028 C C . SER A 1 268 ? 25.878 20.108 -11.161 1.00 54.44 268 SER A C 1
ATOM 2030 O O . SER A 1 268 ? 24.718 20.365 -11.467 1.00 54.44 268 SER A O 1
ATOM 2032 N N . ALA A 1 269 ? 26.242 19.670 -9.944 1.00 55.94 269 ALA A N 1
ATOM 2033 C CA . ALA A 1 269 ? 25.440 19.573 -8.708 1.00 55.94 269 ALA A CA 1
ATOM 2034 C C . ALA A 1 269 ? 24.205 18.643 -8.706 1.00 55.94 269 ALA A C 1
ATOM 2036 O O . ALA A 1 269 ? 23.401 18.682 -7.773 1.00 55.94 269 ALA A O 1
ATOM 2037 N N . LYS A 1 270 ? 24.053 17.784 -9.717 1.00 63.97 270 LYS A N 1
ATOM 2038 C CA . LYS A 1 270 ? 22.888 16.903 -9.864 1.00 63.97 270 LYS A CA 1
ATOM 2039 C C . LYS A 1 270 ? 23.254 15.449 -9.599 1.00 63.97 270 LYS A C 1
ATOM 2041 O O . LYS A 1 270 ? 24.193 14.934 -10.200 1.00 63.97 270 LYS A O 1
ATOM 2046 N N . ARG A 1 271 ? 22.519 14.786 -8.703 1.00 71.06 271 ARG A N 1
ATOM 2047 C CA . ARG A 1 271 ? 22.720 13.370 -8.361 1.00 71.06 271 ARG A CA 1
ATOM 2048 C C . ARG A 1 271 ? 21.447 12.586 -8.642 1.00 71.06 271 ARG A C 1
ATOM 2050 O O . ARG A 1 271 ? 20.392 12.942 -8.136 1.00 71.06 271 ARG A O 1
ATOM 2057 N N . LEU A 1 272 ? 21.558 11.502 -9.402 1.00 71.12 272 LEU A N 1
ATOM 2058 C CA . LEU A 1 272 ? 20.461 10.555 -9.552 1.00 71.12 272 LEU A CA 1
ATOM 2059 C C . LEU A 1 272 ? 20.345 9.677 -8.309 1.00 71.12 272 LEU A C 1
ATOM 2061 O O . LEU A 1 272 ? 21.356 9.185 -7.798 1.00 71.12 272 LEU A O 1
ATOM 2065 N N . VAL A 1 273 ? 19.122 9.474 -7.838 1.00 74.88 273 VAL A N 1
ATOM 2066 C CA . VAL A 1 273 ? 18.819 8.543 -6.753 1.00 74.88 273 VAL A CA 1
ATOM 2067 C C . VAL A 1 273 ? 17.619 7.677 -7.118 1.00 74.88 273 VAL A C 1
ATOM 2069 O O . VAL A 1 273 ? 16.724 8.147 -7.817 1.00 74.88 273 VAL A O 1
ATOM 2072 N N . PRO A 1 274 ? 17.566 6.416 -6.666 1.00 74.88 274 PRO A N 1
ATOM 2073 C CA . PRO A 1 274 ? 16.352 5.621 -6.792 1.00 74.88 274 PRO A CA 1
ATOM 2074 C C . PRO A 1 274 ? 15.192 6.312 -6.068 1.00 74.88 274 PRO A C 1
ATOM 2076 O O . PRO A 1 274 ? 15.376 6.797 -4.949 1.00 74.88 274 PRO A O 1
ATOM 2079 N N . ALA A 1 275 ? 14.004 6.332 -6.673 1.00 81.38 275 ALA A N 1
ATOM 2080 C CA . ALA A 1 275 ? 12.799 6.732 -5.955 1.00 81.38 275 ALA A CA 1
ATOM 2081 C C . ALA A 1 275 ? 12.559 5.791 -4.759 1.00 81.38 275 ALA A C 1
ATOM 2083 O O . ALA A 1 275 ? 12.882 4.605 -4.848 1.00 81.38 275 ALA A O 1
ATOM 2084 N N . PRO A 1 276 ? 12.036 6.274 -3.627 1.00 82.56 276 PRO A N 1
ATOM 2085 C CA . PRO A 1 276 ? 11.675 5.394 -2.519 1.00 82.56 276 PRO A CA 1
ATOM 2086 C C . PRO A 1 276 ? 10.530 4.444 -2.931 1.00 82.56 276 PRO A C 1
ATOM 2088 O O . PRO A 1 276 ? 9.629 4.880 -3.650 1.00 82.56 276 PRO A O 1
ATOM 2091 N N . PRO A 1 277 ? 10.516 3.163 -2.506 1.00 87.44 277 PRO A N 1
ATOM 2092 C CA . PRO A 1 277 ? 9.338 2.321 -2.677 1.00 87.44 277 PRO A CA 1
ATOM 2093 C C . PRO A 1 277 ? 8.087 2.922 -2.027 1.00 87.44 277 PRO A C 1
ATOM 2095 O O . PRO A 1 277 ? 8.132 3.526 -0.955 1.00 87.44 277 PRO A O 1
ATOM 2098 N N . ARG A 1 278 ? 6.943 2.696 -2.666 1.00 91.06 278 ARG A N 1
ATOM 2099 C CA . ARG A 1 278 ? 5.618 3.014 -2.142 1.00 91.06 278 ARG A CA 1
ATOM 2100 C C . ARG A 1 278 ? 5.109 1.884 -1.253 1.00 91.06 278 ARG A C 1
ATOM 2102 O O . ARG A 1 278 ? 5.350 0.709 -1.518 1.00 91.06 278 ARG A O 1
ATOM 2109 N N . ALA A 1 279 ? 4.359 2.246 -0.221 1.00 93.06 279 ALA A N 1
ATOM 2110 C CA . ALA A 1 279 ? 3.697 1.321 0.691 1.00 93.06 279 ALA A CA 1
ATOM 2111 C C . ALA A 1 279 ? 2.349 0.866 0.118 1.00 93.06 279 ALA A C 1
ATOM 2113 O O . ALA A 1 279 ? 1.317 1.452 0.435 1.00 93.06 279 ALA A O 1
ATOM 2114 N N . ALA A 1 280 ? 2.324 -0.122 -0.769 1.00 95.75 280 ALA A N 1
ATOM 2115 C CA . ALA A 1 280 ? 1.090 -0.504 -1.452 1.00 95.75 280 ALA A CA 1
ATOM 2116 C C . ALA A 1 280 ? 0.259 -1.492 -0.624 1.00 95.75 280 ALA A C 1
ATOM 2118 O O . ALA A 1 280 ? 0.771 -2.511 -0.169 1.00 95.75 280 ALA A O 1
ATOM 2119 N N . LEU A 1 281 ? -1.033 -1.206 -0.457 1.00 97.25 281 LEU A N 1
ATOM 2120 C CA . LEU A 1 281 ? -1.986 -2.077 0.225 1.00 97.25 281 LEU A CA 1
ATOM 2121 C C . LEU A 1 281 ? -2.702 -2.957 -0.798 1.00 97.25 281 LEU A C 1
ATOM 2123 O O . LEU A 1 281 ? -3.295 -2.456 -1.758 1.00 97.25 281 LEU A O 1
ATOM 2127 N N . PHE A 1 282 ? -2.706 -4.261 -0.548 1.00 97.50 282 PHE A N 1
ATOM 2128 C CA . PHE A 1 282 ? -3.401 -5.268 -1.342 1.00 97.50 282 PHE A CA 1
ATOM 2129 C C . PHE A 1 282 ? -4.395 -6.040 -0.477 1.00 97.50 282 PHE A C 1
ATOM 2131 O O . PHE A 1 282 ? -4.208 -6.198 0.729 1.00 97.50 282 PHE A O 1
ATOM 2138 N N . ALA A 1 283 ? -5.462 -6.543 -1.092 1.00 97.62 283 ALA A N 1
ATOM 2139 C CA . ALA A 1 283 ? -6.417 -7.404 -0.404 1.00 97.62 283 ALA A CA 1
ATOM 2140 C C . ALA A 1 283 ? -5.804 -8.790 -0.130 1.00 97.62 283 ALA A C 1
ATOM 2142 O O . ALA A 1 283 ? -5.410 -9.493 -1.059 1.00 97.62 283 ALA A O 1
ATOM 2143 N N . ALA A 1 284 ? -5.753 -9.209 1.134 1.00 95.19 284 ALA A N 1
ATOM 2144 C CA . ALA A 1 284 ? -5.188 -10.496 1.563 1.00 95.19 284 ALA A CA 1
ATOM 2145 C C . ALA A 1 284 ? -6.060 -11.700 1.155 1.00 95.19 284 ALA A C 1
ATOM 2147 O O . ALA A 1 284 ? -5.589 -12.829 0.997 1.00 95.19 284 ALA A O 1
ATOM 2148 N N . ARG A 1 285 ? -7.356 -11.441 0.981 1.00 95.62 285 ARG A N 1
ATOM 2149 C CA . ARG A 1 285 ? -8.405 -12.375 0.568 1.00 95.62 285 ARG A CA 1
ATOM 2150 C C . ARG A 1 285 ? -9.479 -11.617 -0.207 1.00 95.62 285 ARG A C 1
ATOM 2152 O O . ARG A 1 285 ? -9.390 -10.401 -0.338 1.00 95.62 285 ARG A O 1
ATOM 2159 N N . ASP A 1 286 ? -10.500 -12.320 -0.680 1.00 97.19 286 ASP A N 1
ATOM 2160 C CA . ASP A 1 286 ? -11.705 -11.654 -1.166 1.00 97.19 286 ASP A CA 1
ATOM 2161 C C . ASP A 1 286 ? -12.396 -10.912 -0.003 1.00 97.19 286 ASP A C 1
ATOM 2163 O O . ASP A 1 286 ? -12.515 -11.440 1.110 1.00 97.19 286 ASP A O 1
ATOM 2167 N N . ILE A 1 287 ? -12.815 -9.674 -0.263 1.00 97.00 287 ILE A N 1
ATOM 2168 C CA . ILE A 1 287 ? -13.436 -8.752 0.694 1.00 97.00 287 ILE A CA 1
ATOM 2169 C C . ILE A 1 287 ? -14.826 -8.397 0.174 1.00 97.00 287 ILE A C 1
ATOM 2171 O O . ILE A 1 287 ? -14.981 -7.971 -0.978 1.00 97.00 287 ILE A O 1
ATOM 2175 N N . ALA A 1 288 ? -15.842 -8.570 1.014 1.00 96.50 288 ALA A N 1
ATOM 2176 C CA . ALA A 1 288 ? -17.218 -8.267 0.645 1.00 96.50 288 ALA A CA 1
ATOM 2177 C C . ALA A 1 288 ? -17.483 -6.752 0.622 1.00 96.50 288 ALA A C 1
ATOM 2179 O O . ALA A 1 288 ? -16.830 -5.963 1.305 1.00 96.50 288 ALA A O 1
ATOM 2180 N N . ALA A 1 289 ? -18.481 -6.321 -0.153 1.00 95.88 289 ALA A N 1
ATOM 2181 C CA . ALA A 1 289 ? -18.941 -4.937 -0.090 1.00 95.88 289 ALA A CA 1
ATOM 2182 C C . ALA A 1 289 ? -19.551 -4.643 1.291 1.00 95.88 289 ALA A C 1
ATOM 2184 O O . ALA A 1 289 ? -20.410 -5.382 1.759 1.00 95.88 289 ALA A O 1
ATOM 2185 N N . GLY A 1 290 ? -19.145 -3.537 1.907 1.00 93.62 290 GLY A N 1
ATOM 2186 C CA . GLY A 1 290 ? -19.536 -3.143 3.260 1.00 93.62 290 GLY A CA 1
ATOM 2187 C C . GLY A 1 290 ? -18.579 -3.621 4.350 1.00 93.62 290 GLY A C 1
ATOM 2188 O O . GLY A 1 290 ? -18.654 -3.101 5.461 1.00 93.62 290 GLY A O 1
ATOM 2189 N N . GLU A 1 291 ? -17.656 -4.530 4.035 1.00 94.00 291 GLU A N 1
ATOM 2190 C CA . GLU A 1 291 ? -16.680 -5.049 4.988 1.00 94.00 291 GLU A CA 1
ATOM 2191 C C . GLU A 1 291 ? -15.619 -3.984 5.327 1.00 94.00 291 GLU A C 1
ATOM 2193 O O . GLU A 1 291 ? -15.193 -3.200 4.466 1.00 94.00 291 GLU A O 1
ATOM 2198 N N . GLN A 1 292 ? -15.187 -3.939 6.591 1.00 94.56 292 GLN A N 1
ATOM 2199 C CA . GLN A 1 292 ? -14.126 -3.033 7.034 1.00 94.56 292 GLN A CA 1
ATOM 2200 C C . GLN A 1 292 ? -12.762 -3.510 6.530 1.00 94.56 292 GLN A C 1
ATOM 2202 O O . GLN A 1 292 ? -12.413 -4.678 6.671 1.00 94.56 292 GLN A O 1
ATOM 2207 N N . LEU A 1 293 ? -11.957 -2.587 6.012 1.00 96.00 293 LEU A N 1
ATOM 2208 C CA . LEU A 1 293 ? -10.557 -2.832 5.694 1.00 96.00 293 LEU A CA 1
ATOM 2209 C C . LEU A 1 293 ? -9.696 -2.689 6.950 1.00 96.00 293 LEU A C 1
ATOM 2211 O O . LEU A 1 293 ? -9.836 -1.720 7.707 1.00 96.00 293 LEU A O 1
ATOM 2215 N N . GLY A 1 294 ? -8.766 -3.620 7.138 1.00 94.19 294 GLY A N 1
ATOM 2216 C CA . GLY A 1 294 ? -7.772 -3.536 8.197 1.00 94.19 294 GLY A CA 1
ATOM 2217 C C . GLY A 1 294 ? -6.608 -4.496 8.014 1.00 94.19 294 GLY A C 1
ATOM 2218 O O . GLY A 1 294 ? -6.760 -5.591 7.470 1.00 94.19 294 GLY A O 1
ATOM 2219 N N . PHE A 1 295 ? -5.443 -4.074 8.493 1.00 92.50 295 PHE A N 1
ATOM 2220 C CA . PHE A 1 295 ? -4.221 -4.874 8.507 1.00 92.50 295 PHE A CA 1
ATOM 2221 C C . PHE A 1 295 ? -3.741 -5.099 9.942 1.00 92.50 295 PHE A C 1
ATOM 2223 O O . PHE A 1 295 ? -4.160 -4.421 10.892 1.00 92.50 295 PHE A O 1
ATOM 2230 N N . ASP A 1 296 ? -2.868 -6.085 10.118 1.00 89.12 296 ASP A N 1
ATOM 2231 C CA . ASP A 1 296 ? -2.231 -6.308 11.407 1.00 89.12 296 ASP A CA 1
ATOM 2232 C C . ASP A 1 296 ? -1.112 -5.275 11.602 1.00 89.12 296 ASP A C 1
ATOM 2234 O O . ASP A 1 296 ? -0.173 -5.216 10.826 1.00 89.12 296 ASP A O 1
ATOM 2238 N N . TYR A 1 297 ? -1.198 -4.437 12.633 1.00 85.06 297 TYR A N 1
ATOM 2239 C CA . TYR A 1 297 ? -0.170 -3.431 12.905 1.00 85.06 297 TYR A CA 1
ATOM 2240 C C . TYR A 1 297 ? 1.145 -4.043 13.411 1.00 85.06 297 TYR A C 1
ATOM 2242 O O . TYR A 1 297 ? 2.180 -3.389 13.324 1.00 85.06 297 TYR A O 1
ATOM 2250 N N . ALA A 1 298 ? 1.103 -5.273 13.938 1.00 76.44 298 ALA A N 1
ATOM 2251 C CA . ALA A 1 298 ? 2.284 -6.024 14.359 1.00 76.44 298 ALA A CA 1
ATOM 2252 C C . ALA A 1 298 ? 3.036 -6.607 13.158 1.00 76.44 298 ALA A C 1
ATOM 2254 O O . ALA A 1 298 ? 4.261 -6.638 13.152 1.00 76.44 298 ALA A O 1
ATOM 2255 N N . ASP A 1 299 ? 2.278 -7.070 12.165 1.00 78.00 299 ASP A N 1
ATOM 2256 C CA . ASP A 1 299 ? 2.778 -7.702 10.947 1.00 78.00 299 ASP A CA 1
ATOM 2257 C C . ASP A 1 299 ? 1.926 -7.249 9.747 1.00 78.00 299 ASP A C 1
ATOM 2259 O O . ASP A 1 299 ? 0.979 -7.933 9.340 1.00 78.00 299 ASP A O 1
ATOM 2263 N N . PRO A 1 300 ? 2.203 -6.053 9.198 1.00 73.94 300 PRO A N 1
ATOM 2264 C CA . PRO A 1 300 ? 1.393 -5.474 8.136 1.00 73.94 300 PRO A CA 1
ATOM 2265 C C . PRO A 1 300 ? 1.478 -6.203 6.798 1.00 73.94 300 PRO A C 1
ATOM 2267 O O . PRO A 1 300 ? 0.639 -5.935 5.941 1.00 73.94 300 PRO A O 1
ATOM 2270 N N . THR A 1 301 ? 2.464 -7.074 6.567 1.00 74.06 301 THR A N 1
ATOM 2271 C CA . THR A 1 301 ? 2.606 -7.736 5.260 1.00 74.06 301 THR A CA 1
ATOM 2272 C C . THR A 1 301 ? 1.925 -9.087 5.229 1.00 74.06 301 THR A C 1
ATOM 2274 O O . THR A 1 301 ? 1.368 -9.428 4.194 1.00 74.06 301 THR A O 1
ATOM 2277 N N . GLN A 1 302 ? 1.981 -9.868 6.318 1.00 63.66 302 GLN A N 1
ATOM 2278 C CA . GLN A 1 302 ? 1.507 -11.258 6.362 1.00 63.66 302 GLN A CA 1
ATOM 2279 C C . GLN A 1 302 ? 1.932 -12.104 5.140 1.00 63.66 302 GLN A C 1
ATOM 2281 O O . GLN A 1 302 ? 1.280 -13.097 4.800 1.00 63.66 302 GLN A O 1
ATOM 2286 N N . LEU A 1 303 ? 3.004 -11.705 4.442 1.00 62.53 303 LEU A N 1
ATOM 2287 C CA . LEU A 1 303 ? 3.592 -12.466 3.347 1.00 62.53 303 LEU A CA 1
ATOM 2288 C C . LEU A 1 303 ? 4.376 -13.632 3.961 1.00 62.53 303 LEU A C 1
ATOM 2290 O O . LEU A 1 303 ? 4.766 -13.592 5.128 1.00 62.53 303 LEU A O 1
ATOM 2294 N N . LYS A 1 304 ? 4.583 -14.717 3.207 1.00 50.88 304 LYS A N 1
ATOM 2295 C CA . LYS A 1 304 ? 5.362 -15.856 3.719 1.00 50.88 304 LYS A CA 1
ATOM 2296 C C . LYS A 1 304 ? 6.754 -15.359 4.131 1.00 50.88 304 LYS A C 1
ATOM 2298 O O . LYS A 1 304 ? 7.430 -14.741 3.320 1.00 50.88 304 LYS A O 1
ATOM 2303 N N . GLY A 1 305 ? 7.158 -15.652 5.371 1.00 47.44 305 GLY A N 1
ATOM 2304 C CA . GLY A 1 305 ? 8.425 -15.214 5.973 1.00 47.44 305 GLY A CA 1
ATOM 2305 C C . GLY A 1 305 ? 8.363 -13.816 6.604 1.00 47.44 305 GLY A C 1
ATOM 2306 O O . GLY A 1 305 ? 7.658 -12.941 6.118 1.00 47.44 305 GLY A O 1
ATOM 2307 N N . LYS A 1 306 ? 9.113 -13.596 7.696 1.00 40.81 306 LYS A N 1
ATOM 2308 C CA . LYS A 1 306 ? 9.176 -12.299 8.397 1.00 40.81 306 LYS A CA 1
ATOM 2309 C C . LYS A 1 306 ? 9.652 -11.214 7.424 1.00 40.81 306 LYS A C 1
ATOM 2311 O O . LYS A 1 306 ? 10.831 -11.159 7.081 1.00 40.81 306 LYS A O 1
ATOM 2316 N N . THR A 1 307 ? 8.764 -10.355 6.950 1.00 44.38 307 THR A N 1
ATOM 2317 C CA . THR A 1 307 ? 9.159 -9.112 6.280 1.00 44.38 307 THR A CA 1
ATOM 2318 C C . THR A 1 307 ? 9.482 -8.060 7.326 1.00 44.38 307 THR A C 1
ATOM 2320 O O . THR A 1 307 ? 8.730 -7.913 8.288 1.00 44.38 307 THR A O 1
ATOM 2323 N N . ASP A 1 308 ? 10.508 -7.255 7.093 1.00 51.62 308 ASP A N 1
ATOM 2324 C CA . ASP A 1 308 ? 10.798 -6.106 7.944 1.00 51.62 308 ASP A CA 1
ATOM 2325 C C . ASP A 1 308 ? 9.903 -4.927 7.498 1.00 51.62 308 ASP A C 1
ATOM 2327 O O . ASP A 1 308 ? 10.362 -3.899 7.019 1.00 51.62 308 ASP A O 1
ATOM 2331 N N . VAL A 1 309 ? 8.581 -5.079 7.567 1.00 50.25 309 VAL A N 1
ATOM 2332 C CA . VAL A 1 309 ? 7.658 -3.938 7.523 1.00 50.25 309 VAL A CA 1
ATOM 2333 C C . VAL A 1 309 ? 7.015 -3.891 8.884 1.00 50.25 309 VAL A C 1
ATOM 2335 O O . VAL A 1 309 ? 6.384 -4.848 9.315 1.00 50.25 309 VAL A O 1
ATOM 2338 N N . ALA A 1 310 ? 7.193 -2.776 9.566 1.00 53.47 310 ALA A N 1
ATOM 2339 C CA . ALA A 1 310 ? 6.609 -2.552 10.866 1.00 53.47 310 ALA A CA 1
ATOM 2340 C C . ALA A 1 310 ? 6.060 -1.135 10.852 1.00 53.47 310 ALA A C 1
ATOM 2342 O O . ALA A 1 310 ? 6.792 -0.177 10.609 1.00 53.47 310 ALA A O 1
ATOM 2343 N N . ALA A 1 311 ? 4.781 -0.952 11.167 1.00 49.53 311 ALA A N 1
ATOM 2344 C CA . ALA A 1 311 ? 4.415 0.341 11.734 1.00 49.53 311 ALA A CA 1
ATOM 2345 C C . ALA A 1 311 ? 5.295 0.514 12.976 1.00 49.53 311 ALA A C 1
ATOM 2347 O O . ALA A 1 311 ? 5.411 -0.466 13.696 1.00 49.53 311 ALA A O 1
ATOM 2348 N N . LEU A 1 312 ? 6.000 1.640 13.173 1.00 44.41 312 LEU A N 1
ATOM 2349 C CA . LEU A 1 312 ? 7.021 1.770 14.232 1.00 44.41 312 LEU A CA 1
ATOM 2350 C C . LEU A 1 312 ? 6.495 1.255 15.581 1.00 44.41 312 LEU A C 1
ATOM 2352 O O . LEU A 1 312 ? 5.841 1.980 16.329 1.00 44.41 312 LEU A O 1
ATOM 2356 N N . THR A 1 313 ? 6.799 -0.008 15.867 1.00 43.25 313 THR A N 1
ATOM 2357 C CA . THR A 1 313 ? 6.584 -0.734 17.121 1.00 43.25 313 THR A CA 1
ATOM 2358 C C . THR A 1 313 ? 7.914 -0.883 17.856 1.00 43.25 313 THR A C 1
ATOM 2360 O O . THR A 1 313 ? 7.967 -1.489 18.922 1.00 43.25 313 THR A O 1
ATOM 2363 N N . SER A 1 314 ? 9.013 -0.329 17.320 1.00 37.56 314 SER A N 1
ATOM 2364 C CA . SER A 1 314 ? 10.324 -0.425 17.956 1.00 37.56 314 SER A CA 1
ATOM 2365 C C . SER A 1 314 ? 10.273 0.225 19.336 1.00 37.56 314 SER A C 1
ATOM 2367 O O . SER A 1 314 ? 9.915 1.400 19.439 1.00 37.56 314 SER A O 1
ATOM 2369 N N . LYS A 1 315 ? 10.628 -0.581 20.346 1.00 37.56 315 LYS A N 1
ATOM 2370 C CA . LYS A 1 315 ? 10.629 -0.322 21.791 1.00 37.56 315 LYS A CA 1
ATOM 2371 C C . LYS A 1 315 ? 10.686 1.164 22.191 1.00 37.56 315 LYS A C 1
ATOM 2373 O O . LYS A 1 315 ? 11.508 1.910 21.650 1.00 37.56 315 LYS A O 1
ATOM 2378 N N . PRO A 1 316 ? 9.907 1.571 23.215 1.00 38.19 316 PRO A N 1
ATOM 2379 C CA . PRO A 1 316 ? 10.036 2.901 23.796 1.00 38.19 316 PRO A CA 1
ATOM 2380 C C . PRO A 1 316 ? 11.495 3.171 24.198 1.00 38.19 316 PRO A C 1
ATOM 2382 O O . PRO A 1 316 ? 12.180 2.238 24.633 1.00 38.19 316 PRO A O 1
ATOM 2385 N N . PRO A 1 317 ? 11.974 4.427 24.098 1.00 35.25 317 PRO A N 1
ATOM 2386 C CA . PRO A 1 317 ? 13.219 4.836 24.728 1.00 35.25 317 PRO A CA 1
ATOM 2387 C C . PRO A 1 317 ? 13.210 4.366 26.181 1.00 35.25 317 PRO A C 1
ATOM 2389 O O . PRO A 1 317 ? 12.230 4.569 26.903 1.00 35.25 317 PRO A O 1
ATOM 2392 N N . SER A 1 318 ? 14.274 3.683 26.581 1.00 41.00 318 SER A N 1
ATOM 2393 C CA . SER A 1 318 ? 14.453 3.142 27.918 1.00 41.00 318 SER A CA 1
ATOM 2394 C C . SER A 1 318 ? 14.640 4.275 28.923 1.00 41.00 318 SER A C 1
ATOM 2396 O O . SER A 1 318 ? 15.763 4.528 29.322 1.00 41.00 318 SER A O 1
ATOM 2398 N N . GLU A 1 319 ? 13.578 4.984 29.310 1.00 38.59 319 GLU A N 1
ATOM 2399 C CA . GLU A 1 319 ? 13.622 5.909 30.446 1.00 38.59 319 GLU A CA 1
ATOM 2400 C C . GLU A 1 319 ? 12.213 6.327 30.924 1.00 38.59 319 GLU A C 1
ATOM 2402 O O . GLU A 1 319 ? 11.517 7.137 30.317 1.00 38.59 319 GLU A O 1
ATOM 2407 N N . GLY A 1 320 ? 11.804 5.781 32.076 1.00 42.25 320 GLY A N 1
ATOM 2408 C CA . GLY A 1 320 ? 11.270 6.616 33.160 1.00 42.25 320 GLY A CA 1
ATOM 2409 C C . GLY A 1 320 ? 9.774 6.948 33.254 1.00 42.25 320 GLY A C 1
ATOM 2410 O O . GLY A 1 320 ? 9.429 7.737 34.129 1.00 42.25 320 GLY A O 1
ATOM 2411 N N . LEU A 1 321 ? 8.864 6.376 32.460 1.00 43.59 321 LEU A N 1
ATOM 2412 C CA . LEU A 1 321 ? 7.411 6.581 32.648 1.00 43.59 321 LEU A CA 1
ATOM 2413 C C . LEU A 1 321 ? 6.729 5.297 33.139 1.00 43.59 321 LEU A C 1
ATOM 2415 O O . LEU A 1 321 ? 6.910 4.247 32.535 1.00 43.59 321 LEU A O 1
ATOM 2419 N N . GLN A 1 322 ? 5.963 5.375 34.237 1.00 42.78 322 GLN A N 1
ATOM 2420 C CA . GLN A 1 322 ? 5.233 4.246 34.840 1.00 42.78 322 GLN A CA 1
ATOM 2421 C C . GLN A 1 322 ? 4.363 3.527 33.785 1.00 42.78 322 GLN A C 1
ATOM 2423 O O . GLN A 1 322 ? 3.428 4.092 33.225 1.00 42.78 322 GLN A O 1
ATOM 2428 N N . GLN A 1 323 ? 4.711 2.271 33.491 1.00 48.94 323 GLN A N 1
ATOM 2429 C CA . GLN A 1 323 ? 4.411 1.585 32.223 1.00 48.94 323 GLN A CA 1
ATOM 2430 C C . GLN A 1 323 ? 3.021 0.921 32.133 1.00 48.94 323 GLN A C 1
ATOM 2432 O O . GLN A 1 323 ? 2.686 0.351 31.097 1.00 48.94 323 GLN A O 1
ATOM 2437 N N . GLN A 1 324 ? 2.182 0.986 33.173 1.00 43.00 324 GLN A N 1
ATOM 2438 C CA . GLN A 1 324 ? 0.863 0.324 33.177 1.00 43.00 324 GLN A CA 1
ATOM 2439 C C . GLN A 1 324 ? -0.281 1.167 32.575 1.00 43.00 324 GLN A C 1
ATOM 2441 O O . GLN A 1 324 ? -1.328 0.614 32.252 1.00 43.00 324 GLN A O 1
ATOM 2446 N N . GLU A 1 325 ? -0.096 2.474 32.356 1.00 49.47 325 GLU A N 1
ATOM 2447 C CA . GLU A 1 325 ? -1.173 3.383 31.912 1.00 49.47 325 GLU A CA 1
ATOM 2448 C C . GLU A 1 325 ? -1.200 3.695 30.400 1.00 49.47 325 GLU A C 1
ATOM 2450 O O . GLU A 1 325 ? -1.974 4.548 29.962 1.00 49.47 325 GLU A O 1
ATOM 2455 N N . LEU A 1 326 ? -0.358 3.047 29.586 1.00 59.62 326 LEU A N 1
ATOM 2456 C CA . LEU A 1 326 ? -0.127 3.452 28.188 1.00 59.62 326 LEU A CA 1
ATOM 2457 C C . LEU A 1 326 ? -0.692 2.501 27.126 1.00 59.62 326 LEU A C 1
ATOM 2459 O O . LEU A 1 326 ? -0.654 2.848 25.950 1.00 59.62 326 LEU A O 1
ATOM 2463 N N . ARG A 1 327 ? -1.249 1.341 27.503 1.00 70.38 327 ARG A N 1
ATOM 2464 C CA . ARG A 1 327 ? -1.760 0.384 26.511 1.00 70.38 327 ARG A CA 1
ATOM 2465 C C . ARG A 1 327 ? -3.147 0.773 25.998 1.00 70.38 327 ARG A C 1
ATOM 2467 O O . ARG A 1 327 ? -4.093 0.943 26.768 1.00 70.38 327 ARG A O 1
ATOM 2474 N N . THR A 1 328 ? -3.295 0.838 24.684 1.00 79.19 328 THR A N 1
ATOM 2475 C CA . THR A 1 328 ? -4.562 1.059 23.991 1.00 79.19 328 THR A CA 1
ATOM 2476 C C . THR A 1 328 ? -5.249 -0.279 23.737 1.00 79.19 328 THR A C 1
ATOM 2478 O O . THR A 1 328 ? -4.699 -1.169 23.087 1.00 79.19 328 THR A O 1
ATOM 2481 N N . ARG A 1 329 ? -6.474 -0.452 24.249 1.00 83.50 329 ARG A N 1
ATOM 2482 C CA . ARG A 1 329 ? -7.239 -1.695 24.048 1.00 83.50 329 ARG A CA 1
ATOM 2483 C C . ARG A 1 329 ? -7.575 -1.889 22.573 1.00 83.50 329 ARG A C 1
ATOM 2485 O O . ARG A 1 329 ? -8.033 -0.964 21.904 1.00 83.50 329 ARG A O 1
ATOM 2492 N N . CYS A 1 330 ? -7.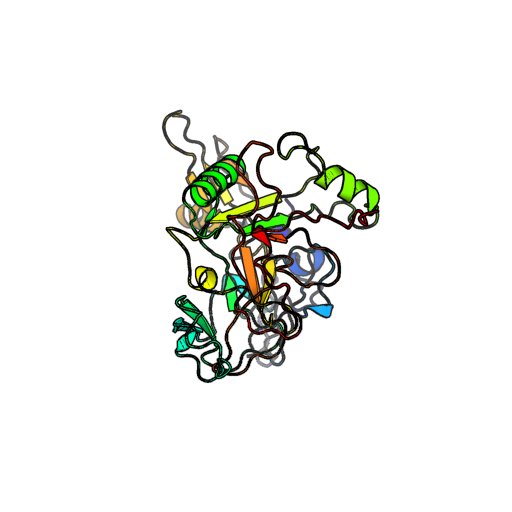413 -3.115 22.087 1.00 85.75 330 CYS A N 1
ATOM 2493 C CA . CYS A 1 330 ? -7.862 -3.484 20.755 1.00 85.75 330 CYS A CA 1
ATOM 2494 C C . CYS A 1 330 ? -9.377 -3.726 20.756 1.00 85.75 330 CYS A C 1
ATOM 2496 O O . CYS A 1 330 ? -9.897 -4.481 21.578 1.00 85.75 330 CYS A O 1
ATOM 2498 N N . LEU A 1 331 ? -10.075 -3.112 19.799 1.00 86.50 331 LEU A N 1
ATOM 2499 C CA . LEU A 1 331 ? -11.527 -3.221 19.624 1.00 86.50 331 LEU A CA 1
ATOM 2500 C C . LEU A 1 331 ? -11.907 -3.922 18.307 1.00 86.50 331 LEU A C 1
ATOM 2502 O O . LEU A 1 331 ? -13.012 -3.732 17.809 1.00 86.50 331 LEU A O 1
ATOM 2506 N N . CYS A 1 332 ? -11.001 -4.720 17.725 1.00 84.56 332 CYS A N 1
ATOM 2507 C CA . CYS A 1 332 ? -11.202 -5.319 16.398 1.00 84.56 332 CYS A CA 1
ATOM 2508 C C . CYS A 1 332 ? -12.286 -6.409 16.349 1.00 84.56 332 CYS A C 1
ATOM 2510 O O . CYS A 1 332 ? -12.740 -6.763 15.268 1.00 84.56 332 CYS A O 1
ATOM 2512 N N . GLY A 1 333 ? -12.678 -6.971 17.497 1.00 83.56 333 GLY A N 1
ATOM 2513 C CA . GLY A 1 333 ? -13.686 -8.033 17.570 1.00 83.56 333 GLY A CA 1
ATOM 2514 C C . GLY A 1 333 ? -13.228 -9.405 17.058 1.00 83.56 333 GLY A C 1
ATOM 2515 O O . GLY A 1 333 ? -14.053 -10.310 16.972 1.00 83.56 333 GLY A O 1
ATOM 2516 N N . SER A 1 334 ? -11.940 -9.588 16.735 1.00 86.75 334 SER A N 1
ATOM 2517 C CA . SER A 1 334 ? -11.412 -10.897 16.331 1.00 86.75 334 SER A CA 1
ATOM 2518 C C . SER A 1 334 ? -11.513 -11.916 17.466 1.00 86.75 334 SER A C 1
ATOM 2520 O O . SER A 1 334 ? -11.236 -11.607 18.626 1.00 86.75 334 SER A O 1
ATOM 2522 N N . VAL A 1 335 ? -11.824 -13.164 17.111 1.00 86.12 335 VAL A N 1
ATOM 2523 C CA . VAL A 1 335 ? -11.793 -14.311 18.032 1.00 86.12 335 VAL A CA 1
ATOM 2524 C C . VAL A 1 335 ? -10.387 -14.605 18.563 1.00 86.12 335 VAL A C 1
ATOM 2526 O O . VAL A 1 335 ? -10.253 -15.125 19.664 1.00 86.12 335 VAL A O 1
ATOM 2529 N N . ALA A 1 336 ? -9.348 -14.240 17.807 1.00 87.06 336 ALA A N 1
ATOM 2530 C CA . ALA A 1 336 ? -7.944 -14.358 18.198 1.00 87.06 336 ALA A CA 1
ATOM 2531 C C . ALA A 1 336 ? -7.327 -12.978 18.501 1.00 87.06 336 ALA A C 1
ATOM 2533 O O . ALA A 1 336 ? -6.153 -12.724 18.239 1.00 87.06 336 ALA A O 1
ATOM 2534 N N . CYS A 1 337 ? -8.138 -12.046 19.015 1.00 86.50 337 CYS A N 1
ATOM 2535 C CA . CYS A 1 337 ? -7.679 -10.713 19.390 1.00 86.50 337 CYS A CA 1
ATOM 2536 C C . CYS A 1 337 ? -6.633 -10.772 20.517 1.00 86.50 337 CYS A C 1
ATOM 2538 O O . CYS A 1 337 ? -6.870 -11.386 21.556 1.00 86.50 337 CYS A O 1
ATOM 2540 N N . ARG A 1 338 ? -5.520 -10.044 20.354 1.00 85.75 338 ARG A N 1
ATOM 2541 C CA . ARG A 1 338 ? -4.463 -9.891 21.379 1.00 85.75 338 ARG A CA 1
ATOM 2542 C C . ARG A 1 338 ? -4.882 -9.027 22.578 1.00 85.75 338 ARG A C 1
ATOM 2544 O O . ARG A 1 338 ? -4.149 -8.900 23.552 1.00 85.75 338 ARG A O 1
ATOM 2551 N N . GLY A 1 339 ? -6.045 -8.380 22.504 1.00 83.88 339 GLY A N 1
ATOM 2552 C CA . GLY A 1 339 ? -6.595 -7.506 23.547 1.00 83.88 339 GLY A CA 1
ATOM 2553 C C . GLY A 1 339 ? -6.047 -6.073 23.551 1.00 83.88 339 GLY A C 1
ATOM 2554 O O . GLY A 1 339 ? -6.744 -5.168 24.015 1.00 83.88 339 GLY A O 1
ATOM 2555 N N . TRP A 1 340 ? -4.868 -5.836 22.972 1.00 85.06 340 TRP A N 1
ATOM 2556 C CA . TRP A 1 340 ? -4.179 -4.538 22.930 1.00 85.06 340 TRP A CA 1
ATOM 2557 C C . TRP A 1 340 ? -3.646 -4.234 21.528 1.00 85.06 340 TRP A C 1
ATOM 2559 O O . TRP A 1 340 ? -3.500 -5.145 20.708 1.00 85.06 340 TRP A O 1
ATOM 2569 N N . LEU A 1 341 ? -3.402 -2.957 21.226 1.00 82.12 341 LEU A N 1
ATOM 2570 C CA . LEU A 1 341 ? -2.739 -2.582 19.981 1.00 82.12 341 LEU A CA 1
ATOM 2571 C C . LEU A 1 341 ? -1.249 -2.986 20.022 1.00 82.12 341 LEU A C 1
ATOM 2573 O O . LEU A 1 341 ? -0.608 -2.827 21.059 1.00 82.12 341 LEU A O 1
ATOM 2577 N N . PRO A 1 342 ? -0.671 -3.467 18.905 1.00 69.25 342 PRO A N 1
ATOM 2578 C CA . PRO A 1 342 ? 0.712 -3.966 18.866 1.00 69.25 342 PRO A CA 1
ATOM 2579 C C . PRO A 1 342 ? 1.815 -2.961 19.212 1.00 69.25 342 PRO A C 1
ATOM 2581 O O . PRO A 1 342 ? 2.934 -3.361 19.510 1.00 69.25 342 PRO A O 1
ATOM 2584 N N . PHE A 1 343 ? 1.525 -1.659 19.197 1.00 64.62 343 PHE A N 1
ATOM 2585 C CA . PHE A 1 343 ? 2.488 -0.617 19.582 1.00 64.62 343 PHE A CA 1
ATOM 2586 C C . PHE A 1 343 ? 2.820 -0.611 21.080 1.00 64.62 343 PHE A C 1
ATOM 2588 O O . PHE A 1 343 ? 3.728 0.103 21.498 1.00 64.62 343 PHE A O 1
ATOM 2595 N N . ASP A 1 344 ? 2.092 -1.408 21.867 1.00 49.72 344 ASP A N 1
ATOM 2596 C CA . ASP A 1 344 ? 2.126 -1.407 23.326 1.00 49.72 344 ASP A CA 1
ATOM 2597 C C . ASP A 1 344 ? 2.785 -2.664 23.934 1.00 49.72 344 ASP A C 1
ATOM 2599 O O . ASP A 1 344 ? 2.810 -2.829 25.162 1.00 49.72 344 ASP A O 1
ATOM 2603 N N . GLU A 1 345 ? 3.310 -3.573 23.102 1.00 41.75 345 GLU A N 1
ATOM 2604 C CA . GLU A 1 345 ? 3.991 -4.786 23.562 1.00 41.75 345 GLU A CA 1
ATOM 2605 C C . GLU A 1 345 ? 5.462 -4.513 23.919 1.00 41.75 345 GLU A C 1
ATOM 2607 O O . GLU A 1 345 ? 6.331 -4.340 23.069 1.00 41.75 345 GLU A O 1
ATOM 2612 N N . GLN A 1 346 ? 5.765 -4.567 25.219 1.00 41.12 346 GLN A N 1
ATOM 2613 C CA . GLN A 1 346 ? 6.948 -5.303 25.656 1.00 41.12 346 GLN A CA 1
ATOM 2614 C C . GLN A 1 346 ? 6.490 -6.733 25.937 1.00 41.12 346 GLN A C 1
ATOM 2616 O O . GLN A 1 346 ? 5.602 -6.952 26.765 1.00 41.12 346 GLN A O 1
ATOM 2621 N N . THR A 1 347 ? 7.075 -7.695 25.229 1.00 32.12 347 THR A N 1
ATOM 2622 C CA . THR A 1 347 ? 7.034 -9.106 25.602 1.00 32.12 347 THR A CA 1
ATOM 2623 C C . THR A 1 347 ? 7.688 -9.254 26.973 1.00 32.12 347 THR A C 1
ATOM 2625 O O . THR A 1 347 ? 8.904 -9.108 27.090 1.00 32.12 347 THR A O 1
ATOM 2628 N N . ASP A 1 348 ? 6.891 -9.534 27.996 1.00 28.11 348 ASP A N 1
ATOM 2629 C CA . ASP A 1 348 ? 7.367 -10.168 29.221 1.00 28.11 348 ASP A CA 1
ATOM 2630 C C . ASP A 1 348 ? 6.992 -11.654 29.126 1.00 28.11 348 ASP A C 1
ATOM 2632 O O . ASP A 1 348 ? 5.822 -12.004 29.324 1.00 28.11 348 ASP A O 1
ATOM 2636 N N . PRO A 1 349 ? 7.908 -12.545 28.711 1.00 32.47 349 PRO A N 1
ATOM 2637 C CA . PRO A 1 349 ? 7.679 -13.965 28.848 1.00 32.47 349 PRO A CA 1
ATOM 2638 C C . PRO A 1 349 ? 7.976 -14.347 30.300 1.00 32.47 349 PRO A C 1
ATOM 2640 O O . PRO A 1 349 ? 9.121 -14.566 30.671 1.00 32.47 349 PRO A O 1
ATOM 2643 N N . ALA A 1 350 ? 6.914 -14.439 31.096 1.00 30.30 350 ALA A N 1
ATOM 2644 C CA . ALA A 1 350 ? 6.773 -15.374 32.209 1.00 30.30 350 ALA A CA 1
ATOM 2645 C C . ALA A 1 350 ? 8.048 -15.671 33.032 1.00 30.30 350 ALA A C 1
ATOM 2647 O O . ALA A 1 350 ? 8.739 -16.659 32.788 1.00 30.30 350 ALA A O 1
ATOM 2648 N N . PHE A 1 351 ? 8.258 -14.932 34.122 1.00 25.98 351 PHE A N 1
ATOM 2649 C CA . PHE A 1 351 ? 8.769 -15.571 35.335 1.00 25.98 351 PHE A CA 1
ATOM 2650 C C . PHE A 1 351 ? 7.570 -16.134 36.112 1.00 25.98 351 PHE A C 1
ATOM 2652 O O . PHE A 1 351 ? 6.679 -15.361 36.478 1.00 25.98 351 PHE A O 1
ATOM 2659 N N . PRO A 1 352 ? 7.480 -17.458 36.341 1.00 31.14 352 PRO A N 1
ATOM 2660 C CA . PRO A 1 352 ? 6.502 -17.985 37.275 1.00 31.14 352 PRO A CA 1
ATOM 2661 C C . PRO A 1 352 ? 6.852 -17.472 38.674 1.00 31.14 352 PRO A C 1
ATOM 2663 O O . PRO A 1 352 ? 8.002 -17.526 39.105 1.00 31.14 352 PRO A O 1
ATOM 2666 N N . MET A 1 353 ? 5.838 -16.942 39.349 1.00 32.06 353 MET A N 1
ATOM 2667 C CA . MET A 1 353 ? 5.877 -16.704 40.784 1.00 32.06 353 MET A CA 1
ATOM 2668 C C . MET A 1 353 ? 5.967 -18.068 41.468 1.00 32.06 353 MET A C 1
ATOM 2670 O O . MET A 1 353 ? 5.014 -18.837 41.374 1.00 32.06 353 MET A O 1
ATOM 2674 N N . ASP A 1 354 ? 7.119 -18.350 42.071 1.00 32.06 354 ASP A N 1
ATOM 2675 C CA . ASP A 1 354 ? 7.273 -18.977 43.391 1.00 32.06 354 ASP A CA 1
ATOM 2676 C C . ASP A 1 354 ? 8.677 -18.685 43.948 1.00 32.06 354 ASP A C 1
ATOM 2678 O O . ASP A 1 354 ? 9.673 -18.883 43.209 1.00 32.06 354 ASP A O 1
#

InterPro domains:
  IPR001214 SET domain [PF00856] (114-229)
  IPR001214 SET domain [PS50280] (93-298)
  IPR001214 SET domain [SM00317] (103-304)
  IPR003616 Post-SET domain [PS50868] (326-342)
  IPR003616 Post-SET domain [SM00508] (326-342)
  IPR046341 SET domain superfamily [G3DSA:2.170.270.10] (2-341)
  IPR046341 SET domain superfamily [SSF82199] (63-230)
  IPR046341 SET domain superfamily [SSF82199] (276-339)
  IPR050973 Histone-lysine N-methyltransferase, H3 Lys-9 specific [PTHR46223] (6-229)

Organism: NCBI:txid155126

Foldseek 3Di:
DDPPLLFWAFPVPPDDPDPPDDPPAAPAQPDPRTPVCVPQGAQWDAPDLPGQTFGPLQPADALGAQEAGACLYPCNVDNHRRAAQVVFADFDKDKDQPLPFPPQPPPLSVPGRAIFIFGQAKAAFRHWHGFFAADWDDPVVLLVVVVVCLVVLHDQQKWKAKRQPPPCPPDDDPVNVVVLLPDDPVPRPPRPMDMTIGHCPPPTDPCSRHAAADPPLAFKAWHWYQHARWWKWADDPPPPDDTDIDGVVVVCVVVVHRPPPPDDDDDPRIDTGRDGTTTIMGTNHIHHRSRTHHAHQQQRHPRPDRHPIHSPLRDDDPDDDDLPPRWAADSNPDPPDPRTRSSNDDDDPDDDDD

Sequence (354 aa):
MTAADFGCECFDKGDVAEEGTKAQETCSSTSEECDSVSWHGNFYTKATADAPPILQLDAVPSRHVLCECNEMCACATSKCSNAVVRHGVRIPLRVQPVRDSPESPAGTKAQSSGLGVFAAAPIRKGQFICEYAGELLSPTEARRRWSRQASQKQGNYILTIYETASSSAFEASEQELEEVSQLDPGSAPSLGGSRIDIDPREEGNVARFINHLCPPLANVVIAPVRCDGPLLLQTHSNAAKQPEIEPLSEYLHRLRISPLTNQNFPQSAKRLVPAPPRAALFAARDIAAGEQLGFDYADPTQLKGKTDVAALTSKPPSEGLQQQELRTRCLCGSVACRGWLPFDEQTDPAFPMD

Secondary structure (DSSP, 8-state):
--GGGG---TT-S-----TT-----TT-TT-SS-HHHHHH---EE-SSTTSPPEE-GGGSPTTPPEE---TTSGGGGTT-TT-SGGG---S-EEEEEGGG-TTS-TTTTTT--SEEEEESS-B-TT-EEEE--EEEE-HHHHHHHHHHHHHTTPPP--EEEEE---S-TTS--HHHHHHHHHS-TTTS---SPEEEEEEEEEEE-GGGGPEE--TTT--EEEEEEE-SPPEEEE--SSTTSPPEEEEHHHHHHHHT--TTS------SSEEEEPPPPEEEEEESS-B-TTPBPEE-SSSS---SS---EEES-----SS---TTS-PPBP----TT--SB-GGG----------